Protein AF-A0A7J3I325-F1 (afdb_monomer_lite)

Structure (mmCIF, N/CA/C/O backbone):
data_AF-A0A7J3I325-F1
#
_entry.id   AF-A0A7J3I325-F1
#
loop_
_atom_site.group_PDB
_atom_site.id
_atom_site.type_symbol
_atom_site.label_atom_id
_atom_site.label_alt_id
_atom_site.label_comp_id
_atom_site.label_asym_id
_atom_site.label_entity_id
_atom_site.label_seq_id
_atom_site.pdbx_PDB_ins_code
_atom_site.Cartn_x
_atom_site.Cartn_y
_atom_site.Cartn_z
_atom_site.occupancy
_atom_site.B_iso_or_equiv
_atom_site.auth_seq_id
_atom_site.auth_comp_id
_atom_site.auth_asym_id
_atom_site.auth_atom_id
_atom_site.pdbx_PDB_model_num
ATOM 1 N N . MET A 1 1 ? 0.169 -6.998 11.806 1.00 90.50 1 MET A N 1
ATOM 2 C CA . MET A 1 1 ? -0.288 -6.104 12.895 1.00 90.50 1 MET A CA 1
ATOM 3 C C . MET A 1 1 ? -1.746 -5.670 12.730 1.00 90.50 1 MET A C 1
ATOM 5 O O . MET A 1 1 ? -2.553 -6.120 13.526 1.00 90.50 1 MET A O 1
ATOM 9 N N . ILE A 1 2 ? -2.116 -4.876 11.711 1.00 97.19 2 ILE A N 1
ATOM 10 C CA . ILE A 1 2 ? -3.499 -4.363 11.558 1.00 97.19 2 ILE A CA 1
ATOM 11 C C . ILE A 1 2 ? -4.538 -5.487 11.477 1.00 97.19 2 ILE A C 1
ATOM 13 O O . ILE A 1 2 ? -5.473 -5.498 12.266 1.00 97.19 2 ILE A O 1
ATOM 17 N N . ALA A 1 3 ? -4.342 -6.457 10.575 1.00 97.31 3 ALA A N 1
ATOM 18 C CA . ALA A 1 3 ? -5.252 -7.597 10.441 1.00 97.31 3 ALA A CA 1
ATOM 19 C C . ALA A 1 3 ? -5.433 -8.350 11.764 1.00 97.31 3 ALA A C 1
ATOM 21 O O . ALA A 1 3 ? -6.554 -8.627 12.155 1.00 97.31 3 ALA A O 1
ATOM 22 N N . HIS A 1 4 ? -4.342 -8.596 12.494 1.00 97.06 4 HIS A N 1
ATOM 23 C CA . HIS A 1 4 ? -4.400 -9.260 13.794 1.00 97.06 4 HIS A CA 1
ATOM 24 C C . HIS A 1 4 ? -5.228 -8.469 14.817 1.00 97.06 4 HIS A C 1
ATOM 26 O O . HIS A 1 4 ? -6.103 -9.045 15.452 1.00 97.06 4 HIS A O 1
ATOM 32 N N . ALA A 1 5 ? -5.005 -7.154 14.937 1.00 97.75 5 ALA A N 1
ATOM 33 C CA . ALA A 1 5 ? -5.782 -6.302 15.840 1.00 97.75 5 ALA A CA 1
ATOM 34 C C . ALA A 1 5 ? -7.282 -6.325 15.497 1.00 97.75 5 ALA A C 1
ATOM 36 O O . ALA A 1 5 ? -8.114 -6.495 16.384 1.00 97.75 5 ALA A O 1
ATOM 37 N N . VAL A 1 6 ? -7.617 -6.223 14.206 1.00 97.88 6 VAL A N 1
ATOM 38 C CA . VAL A 1 6 ? -9.000 -6.323 13.713 1.00 97.88 6 VAL A CA 1
ATOM 39 C C . VAL A 1 6 ? -9.601 -7.692 14.042 1.00 97.88 6 VAL A C 1
ATOM 41 O O . VAL A 1 6 ? -10.702 -7.754 14.579 1.00 97.88 6 VAL A O 1
ATOM 44 N N . SER A 1 7 ? -8.876 -8.785 13.785 1.00 97.12 7 SER A N 1
ATOM 45 C CA . SER A 1 7 ? -9.347 -10.145 14.066 1.00 97.12 7 SER A CA 1
ATOM 46 C C . SER A 1 7 ? -9.559 -10.414 15.553 1.00 97.12 7 SER A C 1
ATOM 48 O O . SER A 1 7 ? -10.499 -11.116 15.906 1.00 97.12 7 SER A O 1
ATOM 50 N N . VAL A 1 8 ? -8.701 -9.888 16.432 1.00 97.81 8 VAL A N 1
ATOM 51 C CA . VAL A 1 8 ? -8.872 -10.033 17.887 1.00 97.81 8 VAL A CA 1
ATOM 52 C C . VAL A 1 8 ? -10.089 -9.246 18.360 1.00 97.81 8 VAL A C 1
ATOM 54 O O . VAL A 1 8 ? -10.909 -9.792 19.089 1.00 97.81 8 VAL A O 1
ATOM 57 N N . ALA A 1 9 ? -10.248 -8.002 17.911 1.00 97.69 9 ALA A N 1
ATOM 58 C CA . ALA A 1 9 ? -11.381 -7.169 18.300 1.00 97.69 9 ALA A CA 1
ATOM 59 C C . ALA A 1 9 ? -12.730 -7.724 17.817 1.00 97.69 9 ALA A C 1
ATOM 61 O O . ALA A 1 9 ? -13.711 -7.669 18.557 1.00 97.69 9 ALA A O 1
ATOM 62 N N . ALA A 1 10 ? -12.768 -8.323 16.624 1.00 97.38 10 ALA A N 1
ATOM 63 C CA . ALA A 1 10 ? -13.983 -8.920 16.079 1.00 97.38 10 ALA A CA 1
ATOM 64 C C . ALA A 1 10 ? -14.527 -10.078 16.933 1.00 97.38 10 ALA A C 1
ATOM 66 O O . ALA A 1 10 ? -15.735 -10.252 17.005 1.00 97.38 10 ALA A O 1
ATOM 67 N N . LYS A 1 11 ? -13.669 -10.808 17.665 1.00 97.31 11 LYS A N 1
ATOM 68 C CA . LYS A 1 11 ? -14.104 -11.846 18.629 1.00 97.31 11 LYS A CA 1
ATOM 69 C C . LYS A 1 11 ? -14.933 -11.293 19.791 1.00 97.31 11 LYS A C 1
ATOM 71 O O . LYS A 1 11 ? -15.551 -12.059 20.519 1.00 97.31 11 LYS A O 1
ATOM 76 N N . HIS A 1 12 ? -14.885 -9.980 19.988 1.00 97.69 12 HIS A N 1
ATOM 77 C CA . HIS A 1 12 ? -15.604 -9.249 21.022 1.00 97.69 12 HIS A CA 1
ATOM 78 C C . HIS A 1 12 ? -16.627 -8.280 20.408 1.00 97.69 12 HIS A C 1
ATOM 80 O O . HIS A 1 12 ? -16.958 -7.275 21.031 1.00 97.69 12 HIS A O 1
ATOM 86 N N . ASP A 1 13 ? -17.060 -8.525 19.167 1.00 97.69 13 ASP A N 1
ATOM 87 C CA . ASP A 1 13 ? -17.990 -7.681 18.409 1.00 97.69 13 ASP A CA 1
ATOM 88 C C . ASP A 1 13 ? -17.509 -6.236 18.194 1.00 97.69 13 ASP A C 1
ATOM 90 O O . ASP A 1 13 ? -18.305 -5.341 17.908 1.00 97.69 13 ASP A O 1
ATOM 94 N N . TYR A 1 14 ? -16.202 -5.971 18.299 1.00 98.19 14 TYR A N 1
ATOM 95 C CA . TYR A 1 14 ? -15.635 -4.651 18.026 1.00 98.19 14 TYR A CA 1
ATOM 96 C C . TYR A 1 14 ? -15.137 -4.531 16.584 1.00 98.19 14 TYR A C 1
ATOM 98 O O . TYR A 1 14 ? -14.174 -5.170 16.158 1.00 98.19 14 TYR A O 1
ATOM 106 N N . ALA A 1 15 ? -15.727 -3.589 15.857 1.00 97.94 15 ALA A N 1
ATOM 107 C CA . ALA A 1 15 ? -15.286 -3.155 14.544 1.00 97.94 15 ALA A CA 1
ATOM 108 C C . ALA A 1 15 ? -14.163 -2.117 14.665 1.00 97.94 15 ALA A C 1
ATOM 110 O O . ALA A 1 15 ? -14.416 -0.927 14.881 1.00 97.94 15 ALA A O 1
ATOM 111 N N . LEU A 1 16 ? -12.914 -2.552 14.487 1.00 97.94 16 LEU A N 1
ATOM 112 C CA . LEU A 1 16 ? -11.766 -1.649 14.400 1.00 97.94 16 LEU A CA 1
ATOM 113 C C . LEU A 1 16 ? -11.539 -1.179 12.961 1.00 97.94 16 LEU A C 1
ATOM 115 O O . LEU A 1 16 ? -11.229 -1.962 12.066 1.00 97.94 16 LEU A O 1
ATOM 119 N N . GLN A 1 17 ? -11.647 0.129 12.738 1.00 96.31 17 GLN A N 1
ATOM 120 C CA . GLN A 1 17 ? -11.314 0.771 11.469 1.00 96.31 17 GLN A CA 1
ATOM 121 C C . GLN A 1 17 ? -10.000 1.550 11.620 1.00 96.31 17 GLN A C 1
ATOM 123 O O . GLN A 1 17 ? -9.967 2.486 12.423 1.00 96.31 17 GLN A O 1
ATOM 128 N N . PRO A 1 18 ? -8.938 1.233 10.853 1.00 96.56 18 PRO A N 1
ATOM 129 C CA . PRO A 1 18 ? -7.766 2.099 10.761 1.00 96.56 18 PRO A CA 1
ATOM 130 C C . PRO A 1 18 ? -8.184 3.508 10.334 1.00 96.56 18 PRO A C 1
ATOM 132 O O . PRO A 1 18 ? -8.905 3.671 9.344 1.00 96.56 18 PRO A O 1
ATOM 135 N N . ALA A 1 19 ? -7.778 4.501 11.121 1.00 95.94 19 ALA A N 1
ATOM 136 C CA . ALA A 1 19 ? -7.995 5.920 10.861 1.00 95.94 19 ALA A CA 1
ATOM 137 C C . ALA A 1 19 ? -6.713 6.609 10.373 1.00 95.94 19 ALA A C 1
ATOM 139 O O . ALA A 1 19 ? -6.784 7.531 9.566 1.00 95.94 19 ALA A O 1
ATOM 140 N N . LEU A 1 20 ? -5.557 6.150 10.853 1.00 95.56 20 LEU A N 1
ATOM 141 C CA . LEU A 1 20 ? -4.237 6.624 10.454 1.00 95.56 20 LEU A CA 1
ATOM 142 C C . LEU A 1 20 ? -3.220 5.506 10.686 1.00 95.56 20 LEU A C 1
ATOM 144 O O . LEU A 1 20 ? -3.214 4.904 11.763 1.00 95.56 20 LEU A O 1
ATOM 148 N N . SER A 1 21 ? -2.350 5.241 9.717 1.00 95.88 21 SER A N 1
ATOM 149 C CA . SER A 1 21 ? -1.231 4.310 9.880 1.00 95.88 21 SER A CA 1
ATOM 150 C C . SER A 1 21 ? 0.013 4.808 9.165 1.00 95.88 21 SER A C 1
ATOM 152 O O . SER A 1 21 ? -0.068 5.217 8.014 1.00 95.88 21 SER A O 1
ATOM 154 N N . TYR A 1 22 ? 1.167 4.743 9.818 1.00 94.88 22 TYR A N 1
ATOM 155 C CA . TYR A 1 22 ? 2.427 5.132 9.195 1.00 94.88 22 TYR A CA 1
ATOM 156 C C . TYR A 1 22 ? 3.612 4.372 9.778 1.00 94.88 22 TYR A C 1
ATOM 158 O O . TYR A 1 22 ? 3.557 3.861 10.903 1.00 94.88 22 TYR A O 1
ATOM 166 N N . TYR A 1 23 ? 4.687 4.322 9.000 1.00 93.62 23 TYR A N 1
ATOM 167 C CA . TYR A 1 23 ? 6.011 3.924 9.456 1.00 93.62 23 TYR A CA 1
ATOM 168 C C . TYR A 1 23 ? 6.926 5.148 9.485 1.00 93.62 23 TYR A C 1
ATOM 170 O O . TYR A 1 23 ? 7.028 5.865 8.495 1.00 93.62 23 TYR A O 1
ATOM 178 N N . PHE A 1 24 ? 7.581 5.391 10.614 1.00 91.06 24 PHE A N 1
ATOM 179 C CA . PHE A 1 24 ? 8.536 6.486 10.778 1.00 91.06 24 PHE A CA 1
ATOM 180 C C . PHE A 1 24 ? 9.557 6.084 11.842 1.00 91.06 24 PHE A C 1
ATOM 182 O O . PHE A 1 24 ? 9.189 5.367 12.761 1.00 91.06 24 PHE A O 1
ATOM 189 N N . GLY A 1 25 ? 10.830 6.481 11.737 1.00 86.69 25 GLY A N 1
ATOM 190 C CA . GLY A 1 25 ? 11.845 6.238 12.781 1.00 86.69 25 GLY A CA 1
ATOM 191 C C . GLY A 1 25 ? 11.847 4.821 13.380 1.00 86.69 25 GLY A C 1
ATOM 192 O O . GLY A 1 25 ? 11.796 4.675 14.599 1.00 86.69 25 GLY A O 1
ATOM 193 N N . HIS A 1 26 ? 11.811 3.789 12.529 1.00 87.88 26 HIS A N 1
ATOM 194 C CA . HIS A 1 26 ? 11.775 2.365 12.905 1.00 87.88 26 HIS A CA 1
ATOM 195 C C . HIS A 1 26 ? 10.552 1.890 13.705 1.00 87.88 26 HIS A C 1
ATOM 197 O O . HIS A 1 26 ? 10.548 0.772 14.218 1.00 87.88 26 HIS A O 1
ATOM 203 N N . HIS A 1 27 ? 9.482 2.683 13.772 1.00 91.00 27 HIS A N 1
ATOM 204 C CA . HIS A 1 27 ? 8.234 2.293 14.415 1.00 91.00 27 HIS A CA 1
ATOM 205 C C . HIS A 1 27 ? 7.066 2.315 13.432 1.00 91.00 27 HIS A C 1
ATOM 207 O O . HIS A 1 27 ? 6.935 3.212 12.602 1.00 91.00 27 HIS A O 1
ATOM 213 N N . VAL A 1 28 ? 6.169 1.337 13.564 1.00 93.56 28 VAL A N 1
ATOM 214 C CA . VAL A 1 28 ? 4.864 1.365 12.897 1.00 93.56 28 VAL A CA 1
ATOM 215 C C . VAL A 1 28 ? 3.829 1.841 13.908 1.00 93.56 28 VAL A C 1
ATOM 217 O O . VAL A 1 28 ? 3.698 1.255 14.983 1.00 93.56 28 VAL A O 1
ATOM 220 N N . ARG A 1 29 ? 3.071 2.884 13.568 1.00 95.50 29 ARG A N 1
ATOM 221 C CA . ARG A 1 29 ? 1.944 3.376 14.371 1.00 95.50 29 ARG A CA 1
ATOM 222 C C . ARG A 1 29 ? 0.638 3.188 13.620 1.00 95.50 29 ARG A C 1
ATOM 224 O O . ARG A 1 29 ? 0.575 3.351 12.401 1.00 95.50 29 ARG A O 1
ATOM 231 N N . VAL A 1 30 ? -0.404 2.828 14.364 1.00 96.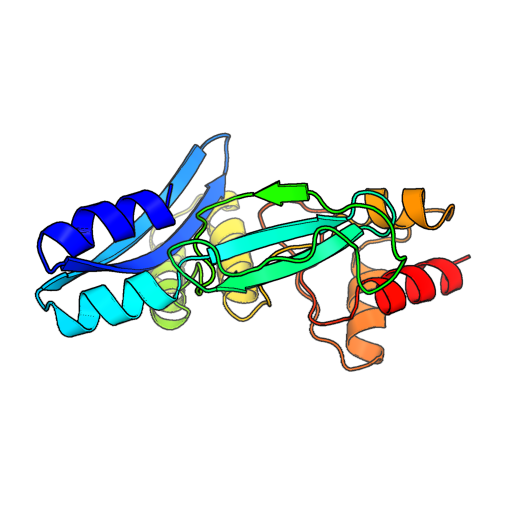88 30 VAL A N 1
ATOM 232 C CA . VAL A 1 30 ? -1.765 2.670 13.849 1.00 96.88 30 VAL A CA 1
ATOM 233 C C . VAL A 1 30 ? -2.744 3.214 14.875 1.00 96.88 30 VAL A C 1
ATOM 235 O O . VAL A 1 30 ? -2.711 2.818 16.037 1.00 96.88 30 VAL A O 1
ATOM 238 N N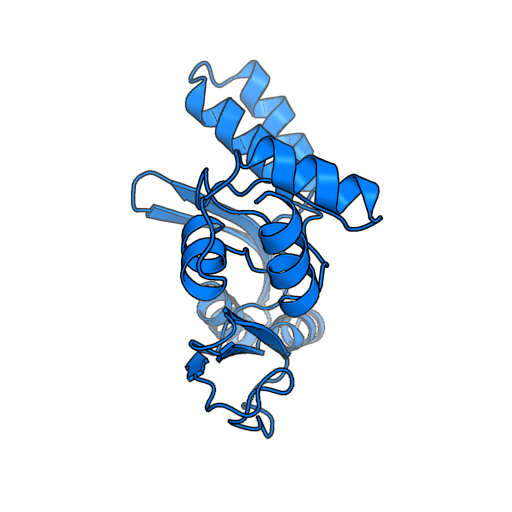 . TYR A 1 31 ? -3.637 4.085 14.426 1.00 97.12 31 TYR A N 1
ATOM 239 C CA . TYR A 1 31 ? -4.752 4.598 15.207 1.00 97.12 31 TYR A CA 1
ATOM 240 C C . TYR A 1 31 ? -6.038 3.981 14.677 1.00 97.12 31 TYR A C 1
ATOM 242 O O . TYR A 1 31 ? -6.299 4.007 13.471 1.00 97.12 31 TYR A O 1
ATOM 250 N N . PHE A 1 32 ? -6.847 3.436 15.578 1.00 97.44 32 PHE A N 1
ATOM 251 C CA . PHE A 1 32 ? -8.115 2.806 15.238 1.00 97.44 32 PHE A CA 1
ATOM 252 C C . PHE A 1 32 ? -9.288 3.623 15.762 1.00 97.44 32 PHE A C 1
ATOM 254 O O . PHE A 1 32 ? -9.258 4.145 16.874 1.00 97.44 32 PHE A O 1
ATOM 261 N N . LYS A 1 33 ? -10.364 3.659 14.979 1.00 96.56 33 LYS A N 1
ATOM 262 C CA . LYS A 1 33 ? -11.701 3.998 15.457 1.00 96.56 33 LYS A CA 1
ATOM 263 C C . LYS A 1 33 ? -12.447 2.693 15.719 1.00 96.56 33 LYS A C 1
ATOM 265 O O . LYS A 1 33 ? -12.736 1.964 14.771 1.00 96.56 33 LYS A O 1
ATOM 270 N N . GLY A 1 34 ? -12.729 2.404 16.986 1.00 96.56 34 GLY A N 1
ATOM 271 C CA . GLY A 1 34 ? -13.511 1.239 17.398 1.00 96.56 34 GLY A CA 1
ATOM 272 C C . GLY A 1 34 ? -14.999 1.553 17.524 1.00 96.56 34 GLY A C 1
ATOM 273 O O . GLY A 1 34 ? -15.370 2.653 17.938 1.00 96.56 34 GLY A O 1
ATOM 274 N N . ARG A 1 35 ? -15.853 0.595 17.158 1.00 97.06 35 ARG A N 1
ATOM 275 C CA . ARG A 1 35 ? -17.304 0.620 17.404 1.00 97.06 35 ARG A CA 1
ATOM 276 C C . ARG A 1 35 ? -17.783 -0.774 17.784 1.00 97.06 35 ARG A C 1
ATOM 278 O O . ARG A 1 35 ? -17.305 -1.736 17.198 1.00 97.06 35 ARG A O 1
ATOM 285 N N . LEU A 1 36 ? -18.713 -0.868 18.729 1.00 97.81 36 LEU A N 1
ATOM 286 C CA . LEU A 1 36 ? -19.372 -2.127 19.066 1.00 97.81 36 LEU A CA 1
ATOM 287 C C . LEU A 1 36 ? -20.443 -2.451 18.013 1.00 97.81 36 LEU A C 1
ATOM 289 O O . LEU A 1 36 ? -21.212 -1.569 17.627 1.00 97.81 36 LEU A O 1
ATOM 293 N N . GLY A 1 37 ? -20.483 -3.700 17.561 1.00 97.75 37 GLY A N 1
ATOM 294 C CA . GLY A 1 37 ? -21.471 -4.235 16.632 1.00 97.75 37 GLY A CA 1
ATOM 295 C C . GLY A 1 37 ? -20.919 -5.401 15.809 1.00 97.75 37 GLY A C 1
ATOM 296 O O . GLY A 1 37 ? -20.049 -5.192 14.964 1.00 97.75 37 GLY A O 1
ATOM 297 N N . ALA A 1 38 ? -21.497 -6.593 15.988 1.00 96.62 38 ALA A N 1
ATOM 298 C CA . ALA A 1 38 ? -21.095 -7.832 15.311 1.00 96.62 38 ALA A CA 1
ATOM 299 C C . ALA A 1 38 ? -21.052 -7.683 13.780 1.00 96.62 38 ALA A C 1
ATOM 301 O O . ALA A 1 38 ? -20.003 -7.849 13.166 1.00 96.62 38 ALA A O 1
ATOM 302 N N . LYS A 1 39 ? -22.146 -7.199 13.170 1.00 97.44 39 LYS A N 1
ATOM 303 C CA . LYS A 1 39 ? -22.211 -6.962 11.716 1.00 97.44 39 LYS A CA 1
ATOM 304 C C . LYS A 1 39 ? -21.098 -6.033 11.218 1.00 97.44 39 LYS A C 1
ATOM 306 O O . LYS A 1 39 ? -20.496 -6.271 10.179 1.00 97.44 39 LYS A O 1
ATOM 311 N N . MET A 1 40 ? -20.806 -4.969 11.967 1.00 97.06 40 MET A N 1
ATOM 312 C CA . MET A 1 40 ? -19.738 -4.042 11.592 1.00 97.06 40 MET A CA 1
ATOM 313 C C . MET A 1 40 ? -18.358 -4.689 11.719 1.00 97.06 40 MET A C 1
ATOM 315 O O . MET A 1 40 ? -17.445 -4.294 10.995 1.00 97.06 40 MET A O 1
ATOM 319 N N . ALA A 1 41 ? -18.180 -5.616 12.664 1.00 97.31 41 ALA A N 1
ATOM 320 C CA . ALA A 1 41 ? -16.938 -6.351 12.849 1.00 97.31 41 ALA A CA 1
ATOM 321 C C . ALA A 1 41 ? -16.712 -7.334 11.692 1.00 97.31 41 ALA A C 1
ATOM 323 O O . ALA A 1 41 ? -15.614 -7.349 11.129 1.00 97.31 41 ALA A O 1
ATOM 324 N N . ASP A 1 42 ? -17.761 -8.037 11.262 1.00 96.88 42 ASP A N 1
ATOM 325 C CA . ASP A 1 42 ? -17.738 -8.924 10.093 1.00 96.88 42 ASP A CA 1
ATOM 326 C C . ASP A 1 42 ? -17.324 -8.163 8.821 1.00 96.88 42 ASP A C 1
ATOM 328 O O . ASP A 1 42 ? -16.379 -8.558 8.135 1.00 96.88 42 ASP A O 1
ATOM 332 N N . GLU A 1 43 ? -17.895 -6.976 8.586 1.00 96.69 43 GLU A N 1
ATOM 333 C CA . GLU A 1 43 ? -17.498 -6.086 7.479 1.00 96.69 43 GLU A CA 1
ATOM 334 C C . GLU A 1 43 ? -16.008 -5.673 7.527 1.00 96.69 43 GLU A C 1
ATOM 336 O O . GLU A 1 43 ? -15.413 -5.302 6.506 1.00 96.69 43 GLU A O 1
ATOM 341 N N . LYS A 1 44 ? -15.367 -5.668 8.709 1.00 97.00 44 LYS A N 1
ATOM 342 C CA . LYS A 1 44 ? -13.912 -5.433 8.811 1.00 97.00 44 LYS A CA 1
ATOM 343 C C . LYS A 1 44 ? -13.114 -6.691 8.506 1.00 97.00 44 LYS A C 1
ATOM 345 O O . LYS A 1 44 ? -12.052 -6.568 7.893 1.00 97.00 44 LYS A O 1
ATOM 350 N N . LEU A 1 45 ? -13.601 -7.868 8.892 1.00 96.81 45 LEU A N 1
ATOM 351 C CA . LEU A 1 45 ? -12.954 -9.143 8.576 1.00 96.81 45 LEU A CA 1
ATOM 352 C C . LEU A 1 45 ? -12.901 -9.389 7.063 1.00 96.81 45 LEU A C 1
ATOM 354 O O . LEU A 1 45 ? -11.873 -9.845 6.567 1.00 96.81 45 LEU A O 1
ATOM 358 N N . GLU A 1 46 ? -13.920 -8.969 6.311 1.00 96.44 46 GLU A N 1
ATOM 359 C CA . GLU A 1 46 ? -13.935 -9.030 4.836 1.00 96.44 46 GLU A CA 1
ATOM 360 C C . GLU A 1 46 ? -12.800 -8.231 4.167 1.00 96.44 46 GLU A C 1
ATOM 362 O O . GLU A 1 46 ? -12.436 -8.466 3.011 1.00 96.44 46 GLU A O 1
ATOM 367 N N . LYS A 1 47 ? -12.202 -7.273 4.886 1.00 97.00 47 LYS A N 1
ATOM 368 C CA . LYS A 1 47 ? -11.055 -6.485 4.410 1.00 97.00 47 LYS A CA 1
ATOM 369 C C . LYS A 1 47 ? -9.714 -7.135 4.736 1.00 97.00 47 LYS A C 1
ATOM 371 O O . LYS A 1 47 ? -8.681 -6.535 4.437 1.00 97.00 47 LYS A O 1
ATOM 376 N N . ILE A 1 48 ? -9.700 -8.323 5.332 1.00 97.75 48 ILE A N 1
ATOM 377 C CA . ILE A 1 48 ? -8.493 -9.120 5.549 1.00 97.75 48 ILE A CA 1
ATOM 378 C C . ILE A 1 48 ? -8.274 -10.043 4.345 1.00 97.75 48 ILE A C 1
ATOM 380 O O . ILE A 1 48 ? -9.213 -10.536 3.721 1.00 97.75 48 ILE A O 1
ATOM 384 N N . GLY A 1 49 ? -7.012 -10.241 3.985 1.00 97.31 49 GLY A N 1
ATOM 385 C CA . GLY A 1 49 ? -6.641 -11.055 2.840 1.00 97.31 49 GLY A CA 1
ATOM 386 C C . GLY A 1 49 ? -5.155 -11.354 2.784 1.00 97.31 49 GLY A C 1
ATOM 387 O O . GLY A 1 49 ? -4.467 -11.365 3.801 1.00 97.31 49 GLY A O 1
ATOM 388 N N . TYR A 1 50 ? -4.652 -11.585 1.580 1.00 97.25 50 TYR A N 1
ATOM 389 C CA . TYR A 1 50 ? -3.301 -12.056 1.320 1.00 97.25 50 TYR A CA 1
ATOM 390 C C . TYR A 1 50 ? -2.650 -11.220 0.221 1.00 97.25 50 TYR A C 1
ATOM 392 O O . TYR A 1 50 ? -3.281 -10.850 -0.769 1.00 97.25 50 TYR A O 1
ATOM 400 N N . LEU A 1 51 ? -1.367 -10.925 0.395 1.00 96.25 51 LEU A N 1
ATOM 401 C CA . LEU A 1 51 ? -0.509 -10.326 -0.615 1.00 96.25 51 LEU A CA 1
ATOM 402 C C . LEU A 1 51 ? 0.111 -11.439 -1.455 1.00 96.25 51 LEU A C 1
ATOM 404 O O . LEU A 1 51 ? 0.831 -12.283 -0.928 1.00 96.25 51 LEU A O 1
ATOM 408 N N . VAL A 1 52 ? -0.119 -11.402 -2.761 1.00 95.88 52 VAL A N 1
ATOM 409 C CA . VAL A 1 52 ? 0.587 -12.243 -3.731 1.00 95.88 52 VAL A CA 1
ATOM 410 C C . VAL A 1 52 ? 1.643 -11.394 -4.414 1.00 95.88 52 VAL A C 1
ATOM 412 O O . VAL A 1 52 ? 1.319 -10.319 -4.918 1.00 95.88 52 VAL A O 1
ATOM 415 N N . HIS A 1 53 ? 2.888 -11.862 -4.439 1.00 95.50 53 HIS A N 1
ATOM 416 C CA . HIS A 1 53 ? 4.021 -11.148 -5.018 1.00 95.50 53 HIS A CA 1
ATOM 417 C C . HIS A 1 53 ? 4.834 -12.056 -5.944 1.00 95.50 53 HIS A C 1
ATOM 419 O O . HIS A 1 53 ? 5.186 -13.176 -5.580 1.00 95.50 53 HIS A O 1
ATOM 425 N N . CYS A 1 54 ? 5.148 -11.566 -7.139 1.00 94.25 54 CYS A N 1
ATOM 426 C CA . CYS A 1 54 ? 6.085 -12.197 -8.055 1.00 94.25 54 CYS A CA 1
ATOM 427 C C . CYS A 1 54 ? 7.448 -11.508 -7.958 1.00 94.25 54 CYS A C 1
ATOM 429 O O . CYS A 1 54 ? 7.565 -10.344 -8.328 1.00 94.25 54 CYS A O 1
ATOM 431 N N . ASP A 1 55 ? 8.488 -12.232 -7.550 1.00 91.44 55 ASP A N 1
ATOM 432 C CA . ASP A 1 55 ? 9.844 -11.669 -7.458 1.00 91.44 55 ASP A CA 1
ATOM 433 C C . ASP A 1 55 ? 10.499 -11.421 -8.823 1.00 91.44 55 ASP A C 1
ATOM 435 O O . ASP A 1 55 ? 11.464 -10.671 -8.915 1.00 91.44 55 ASP A O 1
ATOM 439 N N . HIS A 1 56 ? 9.973 -12.032 -9.891 1.00 90.56 56 HIS A N 1
ATOM 440 C CA . HIS A 1 56 ? 10.539 -11.920 -11.234 1.00 90.56 56 HIS A CA 1
ATOM 441 C C . HIS A 1 56 ? 10.109 -10.634 -11.955 1.00 90.56 56 HIS A C 1
ATOM 443 O O . HIS A 1 56 ? 10.946 -9.865 -12.408 1.00 90.56 56 HIS A O 1
ATOM 449 N N . CYS A 1 57 ? 8.799 -10.398 -12.085 1.00 89.38 57 CYS A N 1
ATOM 450 C CA . CYS A 1 57 ? 8.262 -9.208 -12.767 1.00 89.38 57 CYS A CA 1
ATOM 451 C C . CYS A 1 57 ? 7.760 -8.128 -11.798 1.00 89.38 57 CYS A C 1
ATOM 453 O O . CYS A 1 57 ? 7.180 -7.137 -12.231 1.00 89.38 57 CYS A O 1
ATOM 455 N N . LEU A 1 58 ? 7.927 -8.339 -10.488 1.00 93.06 58 LEU A N 1
ATOM 456 C CA . LEU A 1 58 ? 7.500 -7.433 -9.416 1.00 93.06 58 LEU A CA 1
ATOM 457 C C . LEU A 1 58 ? 5.983 -7.185 -9.343 1.00 93.06 58 LEU A C 1
ATOM 459 O O . LEU A 1 58 ? 5.530 -6.382 -8.523 1.00 93.06 58 LEU A O 1
ATOM 463 N N . SER A 1 59 ? 5.193 -7.924 -10.132 1.00 92.62 59 SER A N 1
ATOM 464 C CA . SER A 1 59 ? 3.736 -7.938 -10.036 1.00 92.62 59 SER A CA 1
ATOM 465 C C . SER A 1 59 ? 3.295 -8.303 -8.626 1.00 92.62 59 SER A C 1
ATOM 467 O O . SER A 1 59 ? 3.863 -9.187 -7.973 1.00 92.62 59 SER A O 1
ATOM 469 N N . ARG A 1 60 ? 2.281 -7.596 -8.135 1.00 93.38 60 ARG A N 1
ATOM 470 C CA . ARG A 1 60 ? 1.711 -7.839 -6.818 1.00 93.38 60 ARG A CA 1
ATOM 471 C C . ARG A 1 60 ? 0.244 -7.468 -6.769 1.00 93.38 60 ARG A C 1
ATOM 473 O O . ARG A 1 60 ? -0.185 -6.520 -7.418 1.00 93.38 60 ARG A O 1
ATOM 480 N N . ARG A 1 61 ? -0.511 -8.216 -5.972 1.00 93.06 61 ARG A N 1
ATOM 481 C CA . ARG A 1 61 ? -1.954 -8.030 -5.803 1.00 93.06 61 ARG A CA 1
ATOM 482 C C . ARG A 1 61 ? -2.393 -8.422 -4.403 1.00 93.06 61 ARG A C 1
ATOM 484 O O . ARG A 1 61 ? -1.794 -9.299 -3.782 1.00 93.06 61 ARG A O 1
ATOM 491 N N . LEU A 1 62 ? -3.456 -7.783 -3.936 1.00 95.44 62 LEU A N 1
ATOM 492 C CA . LEU A 1 62 ? -4.155 -8.169 -2.718 1.00 95.44 62 LEU A CA 1
ATOM 493 C C . LEU A 1 62 ? -5.351 -9.041 -3.088 1.00 95.44 62 LEU A C 1
ATOM 495 O O . LEU A 1 62 ? -6.139 -8.668 -3.954 1.00 95.44 62 LEU A O 1
ATOM 499 N N . ILE A 1 63 ? -5.489 -10.183 -2.424 1.00 95.69 63 ILE A N 1
ATOM 500 C CA . ILE A 1 63 ? -6.627 -11.090 -2.570 1.00 95.69 63 ILE A CA 1
ATOM 501 C C . ILE A 1 63 ? -7.331 -11.152 -1.219 1.00 95.69 63 ILE A C 1
ATOM 503 O O . ILE A 1 63 ? -6.745 -11.612 -0.243 1.00 95.69 63 ILE A O 1
ATOM 507 N N . ARG A 1 64 ? -8.563 -10.643 -1.151 1.00 96.06 64 ARG A N 1
ATOM 508 C CA . ARG A 1 64 ? -9.381 -10.659 0.071 1.00 96.06 64 ARG A CA 1
ATOM 509 C C . ARG A 1 64 ? -9.974 -12.043 0.312 1.00 96.06 64 ARG A C 1
ATOM 511 O O . ARG A 1 64 ? -10.226 -12.775 -0.641 1.00 96.06 64 ARG A O 1
ATOM 518 N N . GLY A 1 65 ? -10.204 -12.364 1.580 1.00 93.62 65 GLY A N 1
ATOM 519 C CA . GLY A 1 65 ? -10.794 -13.628 2.010 1.00 93.62 65 GLY A CA 1
ATOM 520 C C . GLY A 1 65 ? -10.102 -14.163 3.257 1.00 93.62 65 GLY A C 1
ATOM 521 O O . GLY A 1 65 ? -8.877 -14.101 3.366 1.00 93.62 65 GLY A O 1
ATOM 522 N N . LEU A 1 66 ? -10.897 -14.666 4.198 1.00 90.12 66 LEU A N 1
ATOM 523 C CA . LEU A 1 66 ? -10.430 -15.323 5.414 1.00 90.12 66 LEU A CA 1
ATOM 524 C C . LEU A 1 66 ? -11.398 -16.485 5.728 1.00 90.12 66 LEU A C 1
ATOM 526 O O . LEU A 1 66 ? -12.560 -16.201 6.013 1.00 90.12 66 LEU A O 1
ATOM 530 N N . PRO A 1 67 ? -10.978 -17.768 5.666 1.00 87.06 67 PRO A N 1
ATOM 531 C CA . PRO A 1 67 ? -9.622 -18.273 5.401 1.00 87.06 67 PRO A CA 1
ATOM 532 C C . PRO A 1 67 ? -9.119 -17.962 3.981 1.00 87.06 67 PRO A C 1
ATOM 534 O O . PRO A 1 67 ? -9.857 -17.431 3.154 1.00 87.06 67 PRO A O 1
ATOM 537 N N . ALA A 1 68 ? -7.843 -18.262 3.711 1.00 88.25 68 ALA A N 1
ATOM 538 C CA . ALA A 1 68 ? -7.244 -18.044 2.396 1.00 88.25 68 ALA A CA 1
ATOM 539 C C . ALA A 1 68 ? -8.099 -18.682 1.289 1.00 88.25 68 ALA A C 1
ATOM 541 O O . ALA A 1 68 ? -8.363 -19.884 1.371 1.00 88.25 68 ALA A O 1
ATOM 542 N N . PRO A 1 69 ? -8.513 -17.916 0.263 1.00 88.94 69 PRO A N 1
ATOM 543 C CA . PRO A 1 69 ? -9.141 -18.503 -0.913 1.00 88.94 69 PRO A CA 1
ATOM 544 C C . PRO A 1 69 ? -8.121 -19.352 -1.685 1.00 88.94 69 PRO A C 1
ATOM 546 O O . PRO A 1 69 ? -6.928 -19.353 -1.370 1.00 88.94 69 PRO A O 1
ATOM 549 N N . ASP A 1 70 ? -8.572 -20.051 -2.725 1.00 91.25 70 ASP A N 1
ATOM 550 C CA . ASP A 1 70 ? -7.655 -20.754 -3.620 1.00 91.25 70 ASP A CA 1
ATOM 551 C C . ASP A 1 70 ? -6.810 -19.734 -4.408 1.00 91.25 70 ASP A C 1
ATOM 553 O O . ASP A 1 70 ? -7.297 -19.018 -5.287 1.00 91.25 70 ASP A O 1
ATOM 557 N N . ILE A 1 71 ? -5.539 -19.602 -4.022 1.00 89.25 71 ILE A N 1
ATOM 558 C CA . ILE A 1 71 ? -4.600 -18.643 -4.601 1.00 89.25 71 ILE A CA 1
ATOM 559 C C . ILE A 1 71 ? -3.625 -19.395 -5.498 1.00 89.25 71 ILE A C 1
ATOM 561 O O . ILE A 1 71 ? -2.708 -20.077 -5.032 1.00 89.25 71 ILE A O 1
ATOM 565 N N . THR A 1 72 ? -3.751 -19.177 -6.806 1.00 87.75 72 THR A N 1
ATOM 566 C CA . THR A 1 72 ? -2.791 -19.682 -7.789 1.00 87.75 72 THR A CA 1
ATOM 567 C C . THR A 1 72 ? -1.387 -19.155 -7.492 1.00 87.75 72 THR A C 1
ATOM 569 O O . THR A 1 72 ? -1.162 -17.943 -7.462 1.00 87.75 72 THR A O 1
ATOM 572 N N . ARG A 1 73 ? -0.416 -20.066 -7.357 1.00 89.25 73 ARG A N 1
ATOM 573 C CA . ARG A 1 73 ? 1.006 -19.742 -7.142 1.00 89.25 73 ARG A CA 1
ATOM 574 C C . ARG A 1 73 ? 1.771 -19.379 -8.417 1.00 89.25 73 ARG A C 1
ATOM 576 O O . ARG A 1 73 ? 2.996 -19.429 -8.431 1.00 89.25 73 ARG A O 1
ATOM 583 N N . ARG A 1 74 ? 1.072 -19.036 -9.501 1.00 94.38 74 ARG A N 1
ATOM 584 C CA . ARG A 1 74 ? 1.682 -18.584 -10.756 1.00 94.38 74 ARG A CA 1
ATOM 585 C C . ARG A 1 74 ? 1.283 -17.151 -11.049 1.00 94.38 74 ARG A C 1
ATOM 587 O O . ARG A 1 74 ? 0.121 -16.770 -10.920 1.00 94.38 74 ARG A O 1
ATOM 594 N N . CYS A 1 75 ? 2.267 -16.364 -11.455 1.00 93.00 75 CYS A N 1
ATOM 595 C CA . CYS A 1 75 ? 2.084 -14.971 -11.803 1.00 93.00 75 CYS A CA 1
ATOM 596 C C . CYS A 1 75 ? 1.290 -14.866 -13.113 1.00 93.00 75 CYS A C 1
ATOM 598 O O . CYS A 1 75 ? 1.727 -15.451 -14.105 1.00 93.00 75 CYS A O 1
ATOM 600 N N . PRO A 1 76 ? 0.187 -14.098 -13.160 1.00 90.56 76 PRO A N 1
ATOM 601 C CA . PRO A 1 76 ? -0.588 -13.930 -14.389 1.00 90.56 76 PRO A CA 1
ATOM 602 C C . PRO A 1 76 ? 0.178 -13.165 -15.480 1.00 90.56 76 PRO A C 1
ATOM 604 O O . PRO A 1 76 ? -0.123 -13.327 -16.652 1.00 90.56 76 PRO A O 1
ATOM 607 N N . GLU A 1 77 ? 1.188 -12.372 -15.106 1.00 89.88 77 GLU A N 1
ATOM 608 C CA . GLU A 1 77 ? 1.950 -11.533 -16.042 1.00 89.88 77 GLU A CA 1
ATOM 609 C C . GLU A 1 77 ? 3.106 -12.283 -16.721 1.00 89.88 77 GLU A C 1
ATOM 611 O O . GLU A 1 77 ? 3.414 -12.043 -17.882 1.00 89.88 77 GLU A O 1
ATOM 616 N N . CYS A 1 78 ? 3.794 -13.172 -15.993 1.00 90.56 78 CYS A N 1
ATOM 617 C CA . CYS A 1 78 ? 5.022 -13.820 -16.484 1.00 90.56 78 CYS A CA 1
ATOM 618 C C . CYS A 1 78 ? 5.080 -15.340 -16.275 1.00 90.56 78 CYS A C 1
ATOM 620 O O . CYS A 1 78 ? 6.088 -15.968 -16.599 1.00 90.56 78 CYS A O 1
ATOM 622 N N . GLY A 1 79 ? 4.052 -15.945 -15.675 1.00 92.56 79 GLY A N 1
ATOM 623 C CA . GLY A 1 79 ? 3.961 -17.390 -15.441 1.00 92.56 79 GLY A CA 1
ATOM 624 C C . GLY A 1 79 ? 4.894 -17.959 -14.363 1.00 92.56 79 GLY A C 1
ATOM 625 O O . GLY A 1 79 ? 4.781 -19.140 -14.037 1.00 92.56 79 GLY A O 1
ATOM 626 N N . LYS A 1 80 ? 5.802 -17.151 -13.793 1.00 94.19 80 LYS A N 1
ATOM 627 C CA . LYS A 1 80 ? 6.726 -17.565 -12.722 1.00 94.19 80 LYS A CA 1
ATOM 628 C C . LYS A 1 80 ? 6.010 -17.758 -11.388 1.00 94.19 80 LYS A C 1
ATOM 630 O O . LYS A 1 80 ? 4.902 -17.262 -11.190 1.00 94.19 80 LYS A O 1
ATOM 635 N N . GLU A 1 81 ? 6.662 -18.468 -10.474 1.00 95.62 81 GLU A N 1
ATOM 636 C CA . GLU A 1 81 ? 6.124 -18.711 -9.140 1.00 95.62 81 GLU A CA 1
ATOM 637 C C . GLU A 1 81 ? 5.929 -17.402 -8.357 1.00 95.62 81 GLU A C 1
ATOM 639 O O . GLU A 1 81 ? 6.692 -16.441 -8.501 1.00 95.62 81 GLU A O 1
ATOM 644 N N . THR A 1 82 ? 4.873 -17.354 -7.547 1.00 96.06 82 THR A N 1
ATOM 645 C CA . THR A 1 82 ? 4.558 -16.219 -6.674 1.00 96.06 82 THR A CA 1
ATOM 646 C C . THR A 1 82 ? 4.625 -16.612 -5.209 1.00 96.06 82 THR A C 1
ATOM 648 O O . THR A 1 82 ? 4.114 -17.663 -4.819 1.00 96.06 82 THR A O 1
ATOM 651 N N . ARG A 1 83 ? 5.139 -15.706 -4.378 1.00 95.62 83 ARG A N 1
ATOM 652 C CA . ARG A 1 83 ? 5.055 -15.798 -2.921 1.00 95.62 83 ARG A CA 1
ATOM 653 C C . ARG A 1 83 ? 3.725 -15.247 -2.424 1.00 95.62 83 ARG A C 1
ATOM 655 O O . ARG A 1 83 ? 3.175 -14.309 -3.000 1.00 95.62 83 ARG A O 1
ATOM 662 N N . ILE A 1 84 ? 3.232 -15.824 -1.335 1.00 95.81 84 ILE A N 1
ATOM 663 C CA . ILE A 1 84 ? 1.997 -15.413 -0.667 1.00 95.81 84 ILE A CA 1
ATOM 664 C C . ILE A 1 84 ? 2.355 -15.001 0.761 1.00 95.81 84 ILE A C 1
ATOM 666 O O . ILE A 1 84 ? 3.045 -15.739 1.460 1.00 95.81 84 ILE A O 1
ATOM 670 N N . ALA A 1 85 ? 1.888 -13.833 1.191 1.00 95.06 85 ALA A N 1
ATOM 671 C CA . ALA A 1 85 ? 2.047 -13.329 2.549 1.00 95.06 85 ALA A CA 1
ATOM 672 C C . ALA A 1 85 ? 0.683 -12.948 3.133 1.00 95.06 85 ALA A C 1
ATOM 674 O O . ALA A 1 85 ? -0.134 -12.321 2.463 1.00 95.06 85 ALA A O 1
ATOM 675 N N . GLY A 1 86 ? 0.429 -13.301 4.390 1.00 93.50 86 GLY A N 1
ATOM 676 C CA . GLY A 1 86 ? -0.815 -12.952 5.068 1.00 93.50 86 GLY A CA 1
ATOM 677 C C . GLY A 1 86 ? -1.125 -13.828 6.280 1.00 93.50 86 GLY A C 1
ATOM 678 O O . GLY A 1 86 ? -0.330 -14.707 6.610 1.00 93.50 86 GLY A O 1
ATOM 679 N N . PRO A 1 87 ? -2.270 -13.582 6.941 1.00 96.06 87 PRO A N 1
ATOM 680 C CA . PRO A 1 87 ? -3.271 -12.577 6.577 1.00 96.06 87 PRO A CA 1
ATOM 681 C C . PRO A 1 87 ? -2.812 -11.126 6.834 1.00 96.06 87 PRO A C 1
ATOM 683 O O . PRO A 1 87 ? -2.171 -10.814 7.840 1.00 96.06 87 PRO A O 1
ATOM 686 N N . VAL A 1 88 ? -3.151 -10.219 5.919 1.00 96.94 88 VAL A N 1
ATOM 687 C CA . VAL A 1 88 ? -2.870 -8.776 5.965 1.00 96.94 88 VAL A CA 1
ATOM 688 C C . VAL A 1 88 ? -4.148 -7.959 5.800 1.00 96.94 88 VAL A C 1
ATOM 690 O O . VAL A 1 88 ? -5.173 -8.452 5.343 1.00 96.94 88 VAL A O 1
ATOM 693 N N . TRP A 1 89 ? -4.088 -6.685 6.186 1.00 97.25 89 TRP A N 1
ATOM 694 C CA . TRP A 1 89 ? -5.176 -5.742 5.954 1.00 97.25 89 TRP A CA 1
ATOM 695 C C . TRP A 1 89 ? -5.136 -5.257 4.503 1.00 97.25 89 TRP A C 1
ATOM 697 O O . TRP A 1 89 ? -4.121 -4.724 4.057 1.00 97.25 89 TRP A O 1
ATOM 707 N N . CYS A 1 90 ? -6.240 -5.432 3.784 1.00 97.00 90 CYS A N 1
ATOM 708 C CA . CYS A 1 90 ? -6.421 -5.051 2.381 1.00 97.00 90 CYS A CA 1
ATOM 709 C C . CYS A 1 90 ? -7.386 -3.864 2.203 1.00 97.00 90 CYS A C 1
ATOM 711 O O . CYS A 1 90 ? -7.842 -3.587 1.087 1.00 97.00 90 CYS A O 1
ATOM 713 N N . GLY A 1 91 ? -7.763 -3.212 3.304 1.00 95.44 91 GLY A N 1
ATOM 714 C CA . GLY A 1 91 ? -8.547 -1.983 3.298 1.00 95.44 91 GLY A CA 1
ATOM 715 C C . GLY A 1 91 ? -7.672 -0.722 3.303 1.00 95.44 91 GLY A C 1
ATOM 716 O O . GLY A 1 91 ? -6.444 -0.814 3.358 1.00 95.44 91 GLY A O 1
ATOM 717 N N . PRO A 1 92 ? -8.299 0.466 3.311 1.00 94.75 92 PRO A N 1
ATOM 718 C CA . PRO A 1 92 ? -7.591 1.736 3.451 1.00 94.75 92 PRO A CA 1
ATOM 719 C C . PRO A 1 92 ? -6.774 1.799 4.746 1.00 94.75 92 PRO A C 1
ATOM 721 O O . PRO A 1 92 ? -7.218 1.305 5.788 1.00 94.75 92 PRO A O 1
ATOM 724 N N . LEU A 1 93 ? -5.587 2.402 4.668 1.00 94.62 93 LEU A N 1
ATOM 725 C CA . LEU A 1 93 ? -4.707 2.646 5.819 1.00 94.62 93 LEU A CA 1
ATOM 726 C C . LEU A 1 93 ? -4.965 4.007 6.470 1.00 94.62 93 LEU A C 1
ATOM 728 O O . LEU A 1 93 ? -4.779 4.146 7.677 1.00 94.62 93 LEU A O 1
ATOM 732 N N . GLN A 1 94 ? -5.420 4.975 5.672 1.00 95.44 94 GLN A N 1
ATOM 733 C CA . GLN A 1 94 ? -5.777 6.317 6.116 1.00 95.44 94 GLN A CA 1
ATOM 734 C C . GLN A 1 94 ? -7.284 6.530 6.010 1.00 95.44 94 GLN A C 1
ATOM 736 O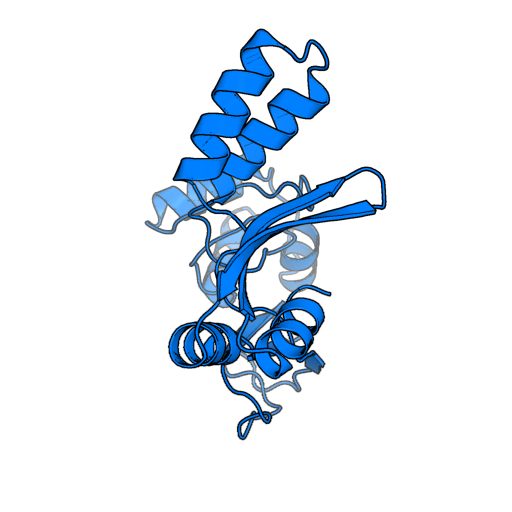 O . GLN A 1 94 ? -7.950 5.979 5.131 1.00 95.44 94 GLN A O 1
ATOM 741 N N . ASN A 1 95 ? -7.815 7.371 6.889 1.00 95.50 95 ASN A N 1
ATOM 742 C CA . ASN A 1 95 ? -9.098 8.025 6.699 1.00 95.50 95 ASN A CA 1
ATOM 743 C C . ASN A 1 95 ? -8.829 9.498 6.369 1.00 95.50 95 ASN A C 1
ATOM 745 O O . ASN A 1 95 ? -8.360 10.237 7.233 1.00 95.50 95 ASN A O 1
ATOM 749 N N . GLU A 1 96 ? -9.116 9.911 5.133 1.00 95.56 96 GLU A N 1
ATOM 750 C CA . GLU A 1 96 ? -8.791 11.254 4.638 1.00 95.56 96 GLU A CA 1
ATOM 751 C C . GLU A 1 96 ? -9.403 12.358 5.512 1.00 95.56 96 GLU A C 1
ATOM 753 O O . GLU A 1 96 ? -8.690 13.251 5.959 1.00 95.56 96 GLU A O 1
ATOM 758 N N . ASP A 1 97 ? -10.693 12.263 5.846 1.00 95.75 97 ASP A N 1
ATOM 759 C CA . ASP A 1 97 ? -11.373 13.266 6.675 1.00 95.75 97 ASP A CA 1
ATOM 760 C C . ASP A 1 97 ? -10.731 13.421 8.055 1.00 95.75 97 ASP A C 1
ATOM 762 O O . ASP A 1 97 ? -10.592 14.527 8.583 1.00 95.75 97 ASP A O 1
ATOM 766 N N . PHE A 1 98 ? -10.370 12.299 8.682 1.00 95.94 98 PHE A N 1
ATOM 767 C CA . PHE A 1 98 ? -9.658 12.294 9.952 1.00 95.94 98 PHE A CA 1
ATOM 768 C C . PHE A 1 98 ? -8.284 12.933 9.806 1.00 95.94 98 PHE A C 1
ATOM 770 O O . PHE A 1 98 ? -7.940 13.805 10.603 1.00 95.94 98 PHE A O 1
ATOM 777 N N . LEU A 1 99 ? -7.541 12.561 8.770 1.00 95.75 99 LEU A N 1
ATOM 778 C CA . LEU A 1 99 ? -6.198 13.064 8.538 1.00 95.75 99 LEU A CA 1
ATOM 779 C C . LEU A 1 99 ? -6.188 14.568 8.225 1.00 95.75 99 LEU A C 1
ATOM 781 O O . LEU A 1 99 ? -5.379 15.287 8.804 1.00 95.75 99 LEU A O 1
ATOM 785 N N . ARG A 1 100 ? -7.155 15.080 7.450 1.00 96.12 100 ARG A N 1
ATOM 786 C CA . ARG A 1 100 ? -7.356 16.528 7.228 1.00 96.12 100 ARG A CA 1
ATOM 787 C C . ARG A 1 100 ? -7.539 17.292 8.541 1.00 96.12 100 ARG A C 1
ATOM 789 O O . ARG A 1 100 ? -6.979 18.372 8.717 1.00 96.12 100 ARG A O 1
ATOM 796 N N . ARG A 1 101 ? -8.302 16.734 9.490 1.00 96.06 101 ARG A N 1
ATOM 797 C CA . ARG A 1 101 ? -8.460 17.342 10.825 1.00 96.06 101 ARG A CA 1
ATOM 798 C C . ARG A 1 101 ? -7.168 17.290 11.636 1.00 96.06 101 ARG A C 1
ATOM 800 O O . ARG A 1 101 ? -6.870 18.261 12.325 1.00 96.06 101 ARG A O 1
ATOM 807 N N . VAL A 1 102 ? -6.415 16.191 11.555 1.00 95.31 102 VAL A N 1
ATOM 808 C CA . VAL A 1 102 ? -5.116 16.050 12.233 1.00 95.31 102 VAL A CA 1
ATOM 809 C C . VAL A 1 102 ? -4.115 17.074 11.702 1.00 95.31 102 VAL A C 1
ATOM 811 O O . VAL A 1 102 ? -3.530 17.785 12.512 1.00 95.31 102 VAL A O 1
ATOM 814 N N . VAL A 1 103 ? -3.983 17.212 10.378 1.00 94.69 103 VAL A N 1
ATOM 815 C CA . VAL A 1 103 ? -3.109 18.206 9.725 1.00 94.69 103 VAL A CA 1
ATOM 816 C C . VAL A 1 103 ? -3.435 19.616 10.218 1.00 94.69 103 VAL A C 1
ATOM 818 O O . VAL A 1 103 ? -2.566 20.285 10.765 1.00 94.69 103 VAL A O 1
ATOM 821 N N . LYS A 1 104 ? -4.712 20.019 10.174 1.00 94.81 104 LYS A N 1
ATOM 822 C CA . LYS A 1 104 ? -5.151 21.353 10.623 1.00 94.81 104 LYS A CA 1
ATOM 823 C C . LYS A 1 104 ? -4.824 21.652 12.092 1.00 94.81 104 LYS A C 1
ATOM 825 O O . LYS A 1 104 ? -4.621 22.806 12.468 1.00 94.81 104 LYS A O 1
ATOM 830 N N . VAL A 1 105 ? -4.852 20.636 12.957 1.00 95.25 105 VAL A N 1
ATOM 831 C CA . VAL A 1 105 ? -4.457 20.789 14.366 1.00 95.25 105 VAL A CA 1
ATOM 832 C C . VAL A 1 105 ? -2.936 20.830 14.494 1.00 95.25 105 VAL A C 1
ATOM 834 O O . VAL A 1 105 ? -2.429 21.629 15.281 1.00 95.25 105 VAL A O 1
ATOM 837 N N . ALA A 1 106 ? -2.223 19.998 13.733 1.00 94.44 106 ALA A N 1
ATOM 838 C CA . ALA A 1 106 ? -0.771 19.911 13.759 1.00 94.44 106 ALA A CA 1
ATOM 839 C C . ALA A 1 106 ? -0.116 21.222 13.309 1.00 94.44 106 ALA A C 1
ATOM 841 O O . ALA A 1 106 ? 0.716 21.736 14.043 1.00 94.44 106 ALA A O 1
ATOM 842 N N . GLU A 1 107 ? -0.577 21.831 12.215 1.00 92.56 107 GLU A N 1
ATOM 843 C CA . GLU A 1 107 ? -0.080 23.126 11.709 1.00 92.56 107 GLU A CA 1
ATOM 844 C C . GLU A 1 107 ? -0.129 24.257 12.750 1.00 92.56 107 GLU A C 1
ATOM 846 O O . GLU A 1 107 ? 0.618 25.223 12.665 1.00 92.56 107 GLU A O 1
ATOM 851 N N . ARG A 1 108 ? -1.018 24.155 13.746 1.00 93.12 108 ARG A N 1
ATOM 852 C CA . ARG A 1 108 ? -1.183 25.168 14.802 1.00 93.12 108 ARG A CA 1
ATOM 853 C C . ARG A 1 108 ? -0.400 24.868 16.074 1.00 93.12 108 ARG A C 1
ATOM 855 O O . ARG A 1 108 ? -0.280 25.748 16.920 1.00 93.12 108 ARG A O 1
ATOM 862 N N . LYS A 1 109 ? -0.014 23.609 16.287 1.00 93.75 109 LYS A N 1
ATOM 863 C CA . LYS A 1 109 ? 0.472 23.108 17.586 1.00 93.75 109 LYS A CA 1
ATOM 864 C C . LYS A 1 109 ? 1.835 22.436 17.520 1.00 93.75 109 LYS A C 1
ATOM 866 O O . LYS A 1 109 ? 2.425 22.191 18.567 1.00 93.75 109 LYS A O 1
ATOM 871 N N . ILE A 1 110 ? 2.285 22.061 16.331 1.00 90.75 110 ILE A N 1
ATOM 872 C CA . ILE A 1 110 ? 3.500 21.291 16.111 1.00 90.75 110 ILE A CA 1
ATOM 873 C C . ILE A 1 110 ? 4.449 22.158 15.301 1.00 90.75 110 ILE A C 1
ATOM 875 O O . ILE A 1 110 ? 4.164 22.495 14.160 1.00 90.75 110 ILE A O 1
ATOM 879 N N . GLU A 1 111 ? 5.590 22.481 15.897 1.00 86.25 111 GLU A N 1
ATOM 880 C CA . GLU A 1 111 ? 6.649 23.254 15.237 1.00 86.25 111 GLU A CA 1
ATOM 881 C C . GLU A 1 111 ? 7.605 22.357 14.440 1.00 86.25 111 GLU A C 1
ATOM 883 O O . GLU A 1 111 ? 8.370 22.829 13.606 1.00 86.25 111 GLU A O 1
ATOM 888 N N . LYS A 1 112 ? 7.574 21.039 14.682 1.00 92.00 112 LYS A N 1
ATOM 889 C CA . LYS A 1 112 ? 8.488 20.095 14.040 1.00 92.00 112 LYS A CA 1
ATOM 890 C C . LYS A 1 112 ? 8.106 19.862 12.574 1.00 92.00 112 LYS A C 1
ATOM 892 O O . LYS A 1 112 ? 7.201 19.072 12.295 1.00 92.00 112 LYS A O 1
ATOM 897 N N . GLU A 1 113 ? 8.868 20.467 11.670 1.00 90.81 113 GLU A N 1
ATOM 898 C CA . GLU A 1 113 ? 8.687 20.416 10.211 1.00 90.81 113 GLU A CA 1
ATOM 899 C C . GLU A 1 113 ? 8.567 18.987 9.661 1.00 90.81 113 GLU A C 1
ATOM 901 O O . GLU A 1 113 ? 7.572 18.673 9.015 1.00 90.81 113 GLU A O 1
ATOM 906 N N . GLU A 1 114 ? 9.455 18.067 10.061 1.00 90.94 114 GLU A N 1
ATOM 907 C CA . GLU A 1 114 ? 9.398 16.646 9.655 1.00 90.94 114 GLU A CA 1
ATOM 908 C C . GLU A 1 114 ? 8.031 15.984 9.931 1.00 90.94 114 GLU A C 1
ATOM 910 O O . GLU A 1 114 ? 7.602 15.069 9.228 1.00 90.94 114 GLU A O 1
ATOM 915 N N . THR A 1 115 ? 7.335 16.417 10.990 1.00 91.94 115 THR A N 1
ATOM 916 C CA . THR A 1 115 ? 6.009 15.873 11.329 1.00 91.94 115 THR A CA 1
ATOM 917 C C . THR A 1 115 ? 4.950 16.402 10.374 1.00 91.94 115 THR A C 1
ATOM 919 O O . THR A 1 115 ? 4.057 15.655 9.976 1.00 91.94 115 THR A O 1
ATOM 922 N N . LEU A 1 116 ? 5.037 17.683 10.017 1.00 93.12 116 LEU A N 1
ATOM 923 C CA . LEU A 1 116 ? 4.117 18.324 9.086 1.00 93.12 116 LEU A CA 1
ATOM 924 C C . LEU A 1 116 ? 4.305 17.764 7.673 1.00 93.12 116 LEU A C 1
ATOM 926 O O . LEU A 1 116 ? 3.312 17.416 7.037 1.00 93.12 116 LEU A O 1
ATOM 930 N N . GLU A 1 117 ? 5.550 17.568 7.235 1.00 92.81 117 GLU A N 1
ATOM 931 C CA . GLU A 1 117 ? 5.878 16.918 5.960 1.00 92.81 117 GLU A CA 1
ATOM 932 C C . GLU A 1 117 ? 5.315 15.495 5.887 1.00 92.81 117 GLU A C 1
ATOM 934 O O . GLU A 1 117 ? 4.632 15.142 4.924 1.00 92.81 117 GLU A O 1
ATOM 939 N N . LEU A 1 118 ? 5.522 14.691 6.939 1.00 94.06 118 LEU A N 1
ATOM 940 C CA . LEU A 1 118 ? 4.964 13.342 7.014 1.00 94.06 118 LEU A CA 1
ATOM 941 C C . LEU A 1 118 ? 3.432 13.365 6.934 1.00 94.06 118 LEU A C 1
ATOM 943 O O . LEU A 1 118 ? 2.838 12.565 6.213 1.00 94.06 118 LEU A O 1
ATOM 947 N N . LEU A 1 119 ? 2.771 14.258 7.675 1.00 95.19 119 LEU A N 1
ATOM 948 C CA . LEU A 1 119 ? 1.310 14.356 7.668 1.00 95.19 119 LEU A CA 1
ATOM 949 C C . LEU A 1 119 ? 0.764 14.817 6.311 1.00 95.19 119 LEU A C 1
ATOM 951 O O . LEU A 1 119 ? -0.253 14.281 5.866 1.00 95.19 119 LEU A O 1
ATOM 955 N N . ALA A 1 120 ? 1.438 15.759 5.647 1.00 93.06 120 ALA A N 1
ATOM 956 C CA . ALA A 1 120 ? 1.095 16.196 4.297 1.00 93.06 120 ALA A CA 1
ATOM 957 C C . ALA A 1 120 ? 1.230 15.038 3.297 1.00 93.06 120 ALA A C 1
ATOM 959 O O . ALA A 1 120 ? 0.296 14.754 2.546 1.00 93.06 120 ALA A O 1
ATOM 960 N N . GLN A 1 121 ? 2.333 14.289 3.368 1.00 94.00 121 GLN A N 1
ATOM 961 C CA . GLN A 1 121 ? 2.558 13.127 2.513 1.00 94.00 121 GLN A CA 1
ATOM 962 C C . GLN A 1 121 ? 1.510 12.026 2.745 1.00 94.00 121 GLN A C 1
ATOM 964 O O . GLN A 1 121 ? 0.945 11.484 1.794 1.00 94.00 121 GLN A O 1
ATOM 969 N N . LEU A 1 122 ? 1.180 11.728 4.005 1.00 95.56 122 LEU A N 1
ATOM 970 C CA . LEU A 1 122 ? 0.131 10.763 4.344 1.00 95.56 122 LEU A CA 1
ATOM 971 C C . LEU A 1 122 ? -1.247 11.203 3.829 1.00 95.56 122 LEU A C 1
ATOM 973 O O . LEU A 1 122 ? -2.070 10.344 3.500 1.00 95.56 122 LEU A O 1
ATOM 977 N N . LEU A 1 123 ? -1.510 12.514 3.780 1.00 95.06 123 LEU A N 1
ATOM 978 C CA . LEU A 1 123 ? -2.763 13.062 3.269 1.00 95.06 123 LEU A CA 1
ATOM 979 C C . LEU A 1 123 ? -2.870 12.886 1.753 1.00 95.06 123 LEU A C 1
ATOM 981 O O . LEU A 1 123 ? -3.912 12.434 1.280 1.00 95.06 123 LEU A O 1
ATOM 985 N N . GLU A 1 124 ? -1.798 13.158 1.007 1.00 92.50 124 GLU A N 1
ATOM 986 C CA . GLU A 1 124 ? -1.741 12.866 -0.433 1.00 92.50 124 GLU A CA 1
ATOM 987 C C . GLU A 1 124 ? -1.921 11.368 -0.716 1.00 92.50 124 GLU A C 1
ATOM 989 O O . GLU A 1 124 ? -2.626 10.970 -1.644 1.00 92.50 124 GLU A O 1
ATOM 994 N N . GLU A 1 125 ? -1.330 10.517 0.123 1.00 93.69 125 GLU A N 1
ATOM 995 C CA . GLU A 1 125 ? -1.427 9.064 0.011 1.00 93.69 125 GLU A CA 1
ATOM 996 C C . GLU A 1 125 ? -2.781 8.475 0.408 1.00 93.69 125 GLU A C 1
ATOM 998 O O . GLU A 1 125 ? -3.008 7.286 0.164 1.00 93.69 125 GLU A O 1
ATOM 1003 N N . ALA A 1 126 ? -3.663 9.240 1.056 1.00 93.50 126 ALA A N 1
ATOM 1004 C CA . ALA A 1 126 ? -4.902 8.704 1.618 1.00 93.50 126 ALA A CA 1
ATOM 1005 C C . ALA A 1 126 ? -5.801 8.061 0.549 1.00 93.50 126 ALA A C 1
ATOM 1007 O O . ALA A 1 126 ? -6.464 7.061 0.829 1.00 93.50 126 ALA A O 1
ATOM 1008 N N . ASN A 1 127 ? -5.750 8.599 -0.673 1.00 89.06 127 ASN A N 1
ATOM 1009 C CA . ASN A 1 127 ? -6.488 8.120 -1.843 1.00 89.06 127 ASN A CA 1
ATOM 1010 C C . ASN A 1 127 ? -5.629 7.303 -2.814 1.00 89.06 127 ASN A C 1
ATOM 1012 O O . ASN A 1 127 ? -6.100 6.910 -3.880 1.00 89.06 127 ASN A O 1
ATOM 1016 N N . ALA A 1 128 ? -4.372 7.039 -2.462 1.00 93.62 128 ALA A N 1
ATOM 1017 C CA . ALA A 1 128 ? -3.494 6.251 -3.301 1.00 93.62 128 ALA A CA 1
ATOM 1018 C C . ALA A 1 128 ? -3.897 4.763 -3.277 1.00 93.62 128 ALA A C 1
ATOM 1020 O O . ALA A 1 128 ? -4.350 4.247 -2.246 1.00 93.62 128 ALA A O 1
ATOM 1021 N N . PRO A 1 129 ? -3.683 4.035 -4.385 1.00 93.62 129 PRO A N 1
ATOM 1022 C CA . PRO A 1 129 ? -3.888 2.594 -4.412 1.00 93.62 129 PRO A CA 1
ATOM 1023 C C . PRO A 1 129 ? -2.985 1.886 -3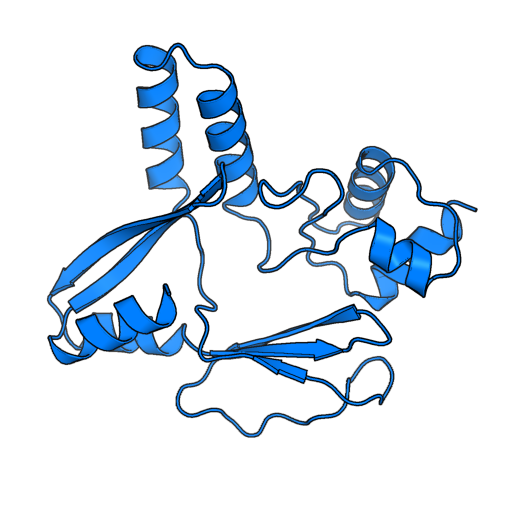.385 1.00 93.62 129 PRO A C 1
ATOM 1025 O O . PRO A 1 129 ? -1.941 2.413 -2.980 1.00 93.62 129 PRO A O 1
ATOM 1028 N N . PRO A 1 130 ? -3.373 0.683 -2.926 1.00 92.56 130 PRO A N 1
ATOM 1029 C CA . PRO A 1 130 ? -2.586 -0.055 -1.951 1.00 92.56 130 PRO A CA 1
ATOM 1030 C C . PRO A 1 130 ? -1.259 -0.528 -2.554 1.00 92.56 130 PRO A C 1
ATOM 1032 O O . PRO A 1 130 ? -1.167 -0.808 -3.748 1.00 92.56 130 PRO A O 1
ATOM 1035 N N . LEU A 1 131 ? -0.266 -0.751 -1.685 1.00 93.94 131 LEU A N 1
ATOM 1036 C CA . LEU A 1 131 ? 1.097 -1.166 -2.058 1.00 93.94 131 LEU A CA 1
ATOM 1037 C C . LEU A 1 131 ? 1.838 -0.087 -2.876 1.00 93.94 131 LEU A C 1
ATOM 1039 O O . LEU A 1 131 ? 1.265 0.926 -3.248 1.00 93.94 131 LEU A O 1
ATOM 1043 N N . TYR A 1 132 ? 3.136 -0.273 -3.125 1.00 95.25 132 TYR A N 1
ATOM 1044 C CA . TYR A 1 132 ? 3.980 0.704 -3.831 1.00 95.25 132 TYR A CA 1
ATOM 1045 C C . TYR A 1 132 ? 5.121 0.012 -4.582 1.00 95.25 132 TYR A C 1
ATOM 1047 O O . TYR A 1 132 ? 5.595 -1.037 -4.142 1.00 95.25 132 TYR A O 1
ATOM 1055 N N . TYR A 1 133 ? 5.535 0.552 -5.732 1.00 95.56 133 TYR A N 1
ATOM 1056 C CA . TYR A 1 133 ? 6.666 0.055 -6.520 1.00 95.56 133 TYR A CA 1
ATOM 1057 C C . TYR A 1 133 ? 7.907 0.851 -6.151 1.00 95.56 133 TYR A C 1
ATOM 1059 O O . TYR A 1 133 ? 7.915 2.067 -6.301 1.00 95.56 133 TYR A O 1
ATOM 1067 N N . GLU A 1 134 ? 8.954 0.165 -5.708 1.00 95.00 134 GLU A N 1
ATOM 1068 C CA . GLU A 1 134 ? 10.274 0.772 -5.571 1.00 95.00 134 GLU A CA 1
ATOM 1069 C C . GLU A 1 134 ? 10.920 0.869 -6.957 1.00 95.00 134 GLU A C 1
ATOM 1071 O O . GLU A 1 134 ? 11.179 -0.153 -7.601 1.00 95.00 134 GLU A O 1
ATOM 1076 N N . ILE A 1 135 ? 11.155 2.092 -7.430 1.00 95.12 135 ILE A N 1
ATOM 1077 C CA . ILE A 1 135 ? 11.561 2.346 -8.815 1.00 95.12 135 ILE A CA 1
ATOM 1078 C C . ILE A 1 135 ? 12.932 1.739 -9.114 1.00 95.12 135 ILE A C 1
ATOM 1080 O O . ILE A 1 135 ? 13.102 1.131 -10.164 1.00 95.12 135 ILE A O 1
ATOM 1084 N N . HIS A 1 136 ? 13.881 1.782 -8.178 1.00 94.44 136 HIS A N 1
ATOM 1085 C CA . HIS A 1 136 ? 15.210 1.196 -8.383 1.00 94.44 136 HIS A CA 1
ATOM 1086 C C . HIS A 1 136 ? 15.139 -0.315 -8.656 1.00 94.44 136 HIS A C 1
ATOM 1088 O O . HIS A 1 136 ? 15.794 -0.818 -9.572 1.00 94.44 136 HIS A O 1
ATOM 1094 N N . ARG A 1 137 ? 14.288 -1.046 -7.921 1.00 94.25 137 ARG A N 1
ATOM 1095 C CA . ARG A 1 137 ? 14.047 -2.476 -8.175 1.00 94.25 137 ARG A CA 1
ATOM 1096 C C . ARG A 1 137 ? 13.373 -2.714 -9.520 1.00 94.25 137 ARG A C 1
ATOM 1098 O O . ARG A 1 137 ? 13.736 -3.665 -10.210 1.00 94.25 137 ARG A O 1
ATOM 1105 N N . MET A 1 138 ? 12.432 -1.855 -9.907 1.00 93.94 138 MET A N 1
ATOM 1106 C CA . MET A 1 138 ? 11.793 -1.921 -11.224 1.00 93.94 138 MET A CA 1
ATOM 1107 C C . MET A 1 138 ? 12.805 -1.700 -12.357 1.00 93.94 138 MET A C 1
ATOM 1109 O O . MET A 1 138 ? 12.831 -2.483 -13.303 1.00 93.94 138 MET A O 1
ATOM 1113 N N . CYS A 1 139 ? 13.680 -0.701 -12.235 1.00 94.50 139 CYS A N 1
ATOM 1114 C CA . CYS A 1 139 ? 14.742 -0.414 -13.200 1.00 94.50 139 CYS A CA 1
ATOM 1115 C C . CYS A 1 139 ? 15.751 -1.564 -13.296 1.00 94.50 139 CYS A C 1
ATOM 1117 O O . CYS A 1 139 ? 16.119 -1.970 -14.395 1.00 94.50 139 CYS A O 1
ATOM 1119 N N . SER A 1 140 ? 16.128 -2.156 -12.157 1.00 93.81 140 SER A N 1
ATOM 1120 C CA . SER A 1 140 ? 16.977 -3.352 -12.111 1.00 93.81 140 SER A CA 1
ATOM 1121 C C . SER A 1 140 ? 16.340 -4.531 -12.859 1.00 93.81 140 SER A C 1
ATOM 1123 O O . SER A 1 140 ? 16.986 -5.146 -13.710 1.00 93.81 140 SER A O 1
ATOM 1125 N N . ALA A 1 141 ? 15.049 -4.796 -12.627 1.00 90.88 141 ALA A N 1
ATOM 1126 C CA . ALA A 1 141 ? 14.303 -5.833 -13.342 1.00 90.88 141 ALA A CA 1
ATOM 1127 C C . ALA A 1 141 ? 14.161 -5.532 -14.847 1.00 90.88 141 ALA A C 1
ATOM 1129 O O . ALA A 1 141 ? 14.201 -6.445 -15.674 1.00 90.88 141 ALA A O 1
ATOM 1130 N N . ALA A 1 142 ? 14.026 -4.255 -15.215 1.00 91.38 142 ALA A N 1
ATOM 1131 C CA . ALA A 1 142 ? 13.954 -3.801 -16.601 1.00 91.38 142 ALA A CA 1
ATOM 1132 C C . ALA A 1 142 ? 15.324 -3.708 -17.299 1.00 91.38 142 ALA 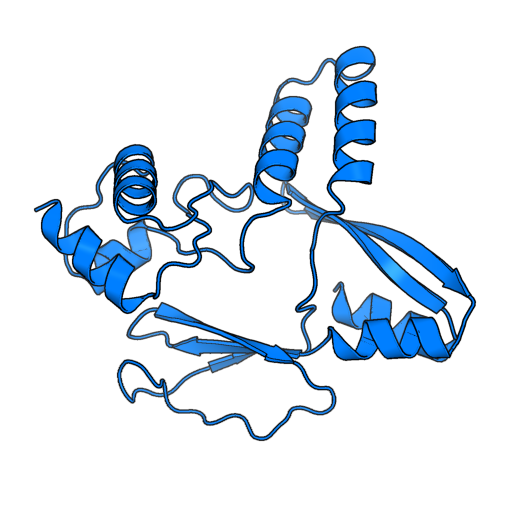A C 1
ATOM 1134 O O . ALA A 1 142 ? 15.344 -3.633 -18.527 1.00 91.38 142 ALA A O 1
ATOM 1135 N N . ARG A 1 143 ? 16.431 -3.768 -16.541 1.00 92.69 143 ARG A N 1
ATOM 1136 C CA . ARG A 1 143 ? 17.823 -3.551 -16.981 1.00 92.69 143 ARG A CA 1
ATOM 1137 C C . ARG A 1 143 ? 18.054 -2.171 -17.604 1.00 92.69 143 ARG A C 1
ATOM 1139 O O . ARG A 1 143 ? 18.700 -2.062 -18.641 1.00 92.69 143 ARG A O 1
ATOM 1146 N N . VAL A 1 144 ? 17.528 -1.131 -16.960 1.00 94.69 144 VAL A N 1
ATOM 1147 C CA . VAL A 1 144 ? 17.638 0.263 -17.417 1.00 94.69 144 VAL A CA 1
ATOM 1148 C C . VAL A 1 144 ? 18.216 1.176 -16.329 1.00 94.69 144 VAL A C 1
ATOM 1150 O O . VAL A 1 144 ? 18.088 0.853 -15.142 1.00 94.69 144 VAL A O 1
ATOM 1153 N N . PRO A 1 145 ? 18.859 2.304 -16.689 1.00 94.00 145 PRO A N 1
ATOM 1154 C CA . PRO A 1 145 ? 19.203 3.345 -15.725 1.00 94.00 145 PRO A CA 1
ATOM 1155 C C . PRO A 1 145 ? 17.948 3.881 -15.025 1.00 94.00 145 PRO A C 1
ATOM 1157 O O . PRO A 1 145 ? 16.855 3.882 -15.587 1.00 94.00 145 PRO A O 1
ATOM 1160 N N . CYS A 1 146 ? 18.102 4.333 -13.780 1.00 93.06 146 CYS A N 1
ATOM 1161 C CA . CYS A 1 146 ? 16.976 4.847 -13.013 1.00 93.06 146 CYS A CA 1
ATOM 1162 C C . CYS A 1 146 ? 16.741 6.334 -13.319 1.00 93.06 146 CYS A C 1
ATOM 1164 O O . CYS A 1 146 ? 17.614 7.148 -13.005 1.00 93.06 146 CYS A O 1
ATOM 1166 N N . PRO A 1 147 ? 15.581 6.717 -13.879 1.00 93.81 147 PRO A N 1
ATOM 1167 C CA . PRO A 1 147 ? 15.210 8.121 -13.990 1.00 93.81 147 PRO A CA 1
ATOM 1168 C C . PRO A 1 147 ? 14.875 8.716 -12.605 1.00 93.81 147 PRO A C 1
ATOM 1170 O O . PRO A 1 147 ? 14.569 7.970 -11.668 1.00 93.81 147 PRO A O 1
ATOM 1173 N N . PRO A 1 148 ? 14.875 10.057 -12.469 1.00 94.38 148 PRO A N 1
ATOM 1174 C CA . PRO A 1 148 ? 14.301 10.742 -11.312 1.00 94.38 148 PRO A CA 1
ATOM 1175 C C . PRO A 1 148 ? 12.848 10.322 -11.072 1.00 94.38 148 PRO A C 1
ATOM 1177 O O . PRO A 1 148 ? 12.071 10.189 -12.023 1.00 94.38 148 PRO A O 1
ATOM 1180 N N . ILE A 1 149 ? 12.463 10.144 -9.806 1.00 94.56 149 ILE A N 1
ATOM 1181 C CA . ILE A 1 149 ? 11.119 9.669 -9.454 1.00 94.56 149 ILE A CA 1
ATOM 1182 C C . ILE A 1 149 ? 10.026 10.636 -9.923 1.00 94.56 149 ILE A C 1
ATOM 1184 O O . ILE A 1 149 ? 8.953 10.200 -10.335 1.00 94.56 149 ILE A O 1
ATOM 1188 N N . GLU A 1 150 ? 10.311 11.935 -9.924 1.00 95.00 150 GLU A N 1
ATOM 1189 C CA . GLU A 1 150 ? 9.415 12.989 -10.393 1.00 95.00 150 GLU A CA 1
ATOM 1190 C C . GLU A 1 150 ? 9.030 12.765 -11.856 1.00 95.00 150 GLU A C 1
ATOM 1192 O O . GLU A 1 150 ? 7.843 12.754 -12.174 1.00 95.00 150 GLU A O 1
ATOM 1197 N N . LYS A 1 151 ? 10.008 12.448 -12.717 1.00 95.94 151 LYS A N 1
ATOM 1198 C CA . LYS A 1 151 ? 9.760 12.146 -14.134 1.00 95.94 151 LYS A CA 1
ATOM 1199 C C . LYS A 1 151 ? 8.887 10.906 -14.313 1.00 95.94 151 LYS A C 1
ATOM 1201 O O . LYS A 1 151 ? 8.026 10.881 -15.187 1.00 95.94 151 LYS A O 1
ATOM 1206 N N . VAL A 1 152 ? 9.079 9.882 -13.478 1.00 96.25 152 VAL A N 1
ATOM 1207 C CA . VAL A 1 152 ? 8.242 8.670 -13.509 1.00 96.25 152 VAL A CA 1
ATOM 1208 C C . VAL A 1 152 ? 6.805 8.995 -13.103 1.00 96.25 152 VAL A C 1
ATOM 1210 O O . VAL A 1 152 ? 5.868 8.548 -13.761 1.00 96.25 152 VAL A O 1
ATOM 1213 N N . ILE A 1 153 ? 6.617 9.784 -12.040 1.00 96.25 153 ILE A N 1
ATOM 1214 C CA . ILE A 1 153 ? 5.290 10.205 -11.568 1.00 96.25 153 ILE A CA 1
ATOM 1215 C C . ILE A 1 153 ? 4.578 11.045 -12.636 1.00 96.25 153 ILE A C 1
ATOM 1217 O O . ILE A 1 153 ? 3.403 10.802 -12.912 1.00 96.25 153 ILE A O 1
ATOM 1221 N N . GLU A 1 154 ? 5.271 12.008 -13.243 1.00 97.00 154 GLU A N 1
ATOM 1222 C CA . GLU A 1 154 ? 4.732 12.852 -14.314 1.00 97.00 154 GLU A CA 1
ATOM 1223 C C . GLU A 1 154 ? 4.335 12.031 -15.539 1.00 97.00 154 GLU A C 1
ATOM 1225 O O . GLU A 1 154 ? 3.223 12.190 -16.040 1.00 97.00 154 GLU A O 1
ATOM 1230 N N . ALA A 1 155 ? 5.187 11.102 -15.979 1.00 97.31 155 ALA A N 1
ATOM 1231 C CA . ALA A 1 155 ? 4.883 10.254 -17.124 1.00 97.31 155 ALA A CA 1
ATOM 1232 C C . ALA A 1 155 ? 3.690 9.322 -16.858 1.00 97.31 155 ALA A C 1
ATOM 1234 O O . ALA A 1 155 ? 2.798 9.216 -17.697 1.00 97.31 155 ALA A O 1
ATOM 1235 N N . LEU A 1 156 ? 3.606 8.714 -15.667 1.00 97.38 156 LEU A N 1
ATOM 1236 C CA . LEU A 1 156 ? 2.444 7.907 -15.273 1.00 97.38 156 LEU A CA 1
ATOM 1237 C C . LEU A 1 156 ? 1.146 8.724 -15.304 1.00 97.38 156 LEU A C 1
ATOM 1239 O O . LEU A 1 156 ? 0.142 8.259 -15.846 1.00 97.38 156 LEU A O 1
ATOM 1243 N N . ARG A 1 157 ? 1.180 9.954 -14.776 1.00 97.06 157 ARG A N 1
ATOM 1244 C CA . ARG A 1 157 ? 0.037 10.879 -14.818 1.00 97.06 157 ARG A CA 1
ATOM 1245 C C . ARG A 1 157 ? -0.316 11.286 -16.247 1.00 97.06 157 ARG A C 1
ATOM 1247 O O . ARG A 1 157 ? -1.495 11.312 -16.585 1.00 97.06 157 ARG A O 1
ATOM 1254 N N . GLY A 1 158 ? 0.680 11.537 -17.097 1.00 97.12 158 GLY A N 1
ATOM 1255 C CA . GLY A 1 158 ? 0.492 11.836 -18.521 1.00 97.12 158 GLY A CA 1
ATOM 1256 C C . GLY A 1 158 ? -0.168 10.694 -19.302 1.00 97.12 158 GLY A C 1
ATOM 1257 O O . GLY A 1 158 ? -0.913 10.946 -20.244 1.00 97.12 158 GLY A O 1
ATOM 1258 N N . MET A 1 159 ? 0.030 9.446 -18.869 1.00 96.38 159 MET A N 1
ATOM 1259 C CA . MET A 1 159 ? -0.648 8.259 -19.411 1.00 96.38 159 MET A CA 1
ATOM 1260 C C . MET A 1 159 ? -2.056 8.029 -18.828 1.00 96.38 159 MET A C 1
ATOM 1262 O O . MET A 1 159 ? -2.712 7.055 -19.196 1.00 96.38 159 MET A O 1
ATOM 1266 N N . GLY A 1 160 ? -2.519 8.889 -17.915 1.00 96.88 160 GLY A N 1
ATOM 1267 C CA . GLY A 1 160 ? -3.830 8.787 -17.270 1.00 96.88 160 GLY A CA 1
ATOM 1268 C C . GLY A 1 160 ? -3.878 7.897 -16.025 1.00 96.88 160 GLY A C 1
ATOM 1269 O O . GLY A 1 160 ? -4.966 7.660 -15.505 1.00 96.88 160 GLY A O 1
ATOM 1270 N N . PHE A 1 161 ? -2.735 7.418 -15.525 1.00 97.31 161 PHE A N 1
ATOM 1271 C CA . PHE A 1 161 ? -2.676 6.670 -14.269 1.00 97.31 161 PHE A CA 1
ATOM 1272 C C . PHE A 1 161 ? -2.542 7.611 -13.073 1.00 97.31 161 PHE A C 1
ATOM 1274 O O . PHE A 1 161 ? -1.903 8.664 -13.125 1.00 97.31 161 PHE A O 1
ATOM 1281 N N . SER A 1 162 ? -3.088 7.190 -11.942 1.00 96.19 162 SER A N 1
ATOM 1282 C CA . SER A 1 162 ? -2.797 7.810 -10.659 1.00 96.19 162 SER A CA 1
ATOM 1283 C C . SER A 1 162 ? -1.356 7.491 -10.242 1.00 96.19 162 SER A C 1
ATOM 1285 O O . SER A 1 162 ? -0.881 6.366 -10.395 1.00 96.19 162 SER A O 1
ATOM 1287 N N . ALA A 1 163 ? -0.633 8.476 -9.716 1.00 96.75 163 ALA A N 1
ATOM 1288 C CA . ALA A 1 163 ? 0.724 8.278 -9.218 1.00 96.75 163 ALA A CA 1
ATOM 1289 C C . ALA A 1 163 ? 0.992 9.196 -8.027 1.00 96.75 163 ALA A C 1
ATOM 1291 O O . ALA A 1 163 ? 0.794 10.413 -8.112 1.00 96.75 163 ALA A O 1
ATOM 1292 N N . PHE A 1 164 ? 1.453 8.607 -6.928 1.00 95.75 164 PHE A N 1
ATOM 1293 C CA . PHE A 1 164 ? 1.705 9.287 -5.660 1.00 95.75 164 PHE A CA 1
ATOM 1294 C C . PHE A 1 164 ? 3.053 8.860 -5.092 1.00 95.75 164 PHE A C 1
ATOM 129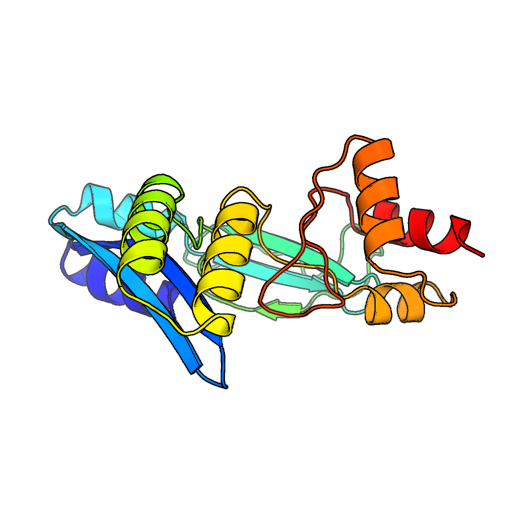6 O O . PHE A 1 164 ? 3.476 7.713 -5.265 1.00 95.75 164 PHE A O 1
ATOM 1303 N N . ARG A 1 165 ? 3.704 9.764 -4.358 1.00 94.88 165 ARG A N 1
ATOM 1304 C CA . ARG A 1 165 ? 4.826 9.389 -3.491 1.00 94.88 165 ARG A CA 1
ATOM 1305 C C . ARG A 1 165 ? 4.330 8.523 -2.335 1.00 94.88 165 ARG A C 1
ATOM 1307 O O . ARG A 1 165 ? 3.130 8.401 -2.098 1.00 94.88 165 ARG A O 1
ATOM 1314 N N . THR A 1 166 ? 5.263 7.922 -1.602 1.00 94.06 166 THR A N 1
ATOM 1315 C CA . THR A 1 166 ? 4.936 7.164 -0.392 1.00 94.06 166 THR A CA 1
ATOM 1316 C C . THR A 1 166 ? 5.906 7.438 0.752 1.00 94.06 166 THR A C 1
ATOM 1318 O O . THR A 1 166 ? 7.118 7.418 0.561 1.00 94.06 166 THR A O 1
ATOM 1321 N N . HIS A 1 167 ? 5.383 7.626 1.960 1.00 93.56 167 HIS A N 1
ATOM 1322 C CA . HIS A 1 167 ? 6.132 7.881 3.189 1.00 93.56 167 HIS A CA 1
ATOM 1323 C C . HIS A 1 167 ? 7.026 6.697 3.562 1.00 93.56 167 HIS A C 1
ATOM 1325 O O . HIS A 1 167 ? 8.017 6.851 4.265 1.00 93.56 167 HIS A O 1
ATOM 1331 N N . PHE A 1 168 ? 6.706 5.501 3.053 1.00 90.62 168 PHE A N 1
ATOM 1332 C CA . PHE A 1 168 ? 7.559 4.323 3.191 1.00 90.62 168 PHE A CA 1
ATOM 1333 C C . PHE A 1 168 ? 8.936 4.484 2.531 1.00 90.62 168 PHE A C 1
ATOM 1335 O O . PHE A 1 168 ? 9.889 3.862 2.995 1.00 90.62 168 PHE A O 1
ATOM 1342 N N . SER A 1 169 ? 9.051 5.233 1.426 1.00 90.94 169 SER A N 1
ATOM 1343 C CA . SER A 1 169 ? 10.306 5.355 0.674 1.00 90.94 169 SER A CA 1
ATOM 1344 C C . SER A 1 169 ? 10.248 6.476 -0.368 1.00 90.94 169 SER A C 1
ATOM 1346 O O . SER A 1 169 ? 9.352 6.505 -1.212 1.00 90.94 169 SER A O 1
ATOM 1348 N N . ALA A 1 170 ? 11.267 7.340 -0.375 1.00 90.50 170 ALA A N 1
ATOM 1349 C CA . ALA A 1 170 ? 11.399 8.443 -1.332 1.00 90.50 170 ALA A CA 1
ATOM 1350 C C . ALA A 1 170 ? 11.584 7.986 -2.792 1.00 90.50 170 ALA A C 1
ATOM 1352 O O . ALA A 1 170 ? 11.283 8.744 -3.706 1.00 90.50 170 ALA A O 1
ATOM 1353 N N . ILE A 1 171 ? 12.044 6.750 -3.017 1.00 94.06 171 ILE A N 1
ATOM 1354 C CA . ILE A 1 171 ? 12.285 6.169 -4.352 1.00 94.06 171 ILE A CA 1
ATOM 1355 C C . ILE A 1 171 ? 11.148 5.237 -4.800 1.00 94.06 171 ILE A C 1
ATOM 1357 O O . ILE A 1 171 ? 11.335 4.364 -5.650 1.00 94.06 171 ILE A O 1
ATOM 1361 N N . SER A 1 172 ? 9.971 5.376 -4.189 1.00 95.81 172 SER A N 1
ATOM 1362 C CA . SER A 1 172 ? 8.822 4.508 -4.424 1.00 95.81 172 SER A CA 1
ATOM 1363 C C . SER A 1 172 ? 7.576 5.272 -4.856 1.00 95.81 172 SER A C 1
ATOM 1365 O O . SER A 1 172 ? 7.297 6.365 -4.364 1.00 95.81 172 SER A O 1
ATOM 1367 N N . VAL A 1 173 ? 6.783 4.648 -5.728 1.00 96.38 173 VAL A N 1
ATOM 1368 C CA . VAL A 1 173 ? 5.529 5.205 -6.252 1.00 96.38 173 VAL A CA 1
ATOM 1369 C C . VAL A 1 173 ? 4.341 4.299 -5.934 1.00 96.38 173 VAL A C 1
ATOM 1371 O O . VAL A 1 173 ? 4.408 3.076 -6.090 1.00 96.38 173 VAL A O 1
ATOM 1374 N N . LYS A 1 174 ? 3.224 4.890 -5.514 1.00 96.50 174 LYS A N 1
ATOM 1375 C CA . LYS A 1 174 ? 1.911 4.233 -5.506 1.00 96.50 174 LYS A CA 1
ATOM 1376 C C . LYS A 1 174 ? 1.187 4.589 -6.790 1.00 96.50 174 LYS A C 1
ATOM 1378 O O . LYS A 1 174 ? 1.052 5.768 -7.096 1.00 96.50 174 LYS A O 1
ATOM 1383 N N . THR A 1 175 ? 0.733 3.589 -7.531 1.00 96.50 175 THR A N 1
ATOM 1384 C CA . THR A 1 175 ? 0.043 3.783 -8.807 1.00 96.50 175 THR A CA 1
ATOM 1385 C C . THR A 1 175 ? -0.899 2.622 -9.088 1.00 96.50 175 THR A C 1
ATOM 1387 O O . THR A 1 175 ? -0.672 1.503 -8.618 1.00 96.50 175 THR A O 1
ATOM 1390 N N . ASP A 1 176 ? -1.963 2.908 -9.827 1.00 95.44 176 ASP A N 1
ATOM 1391 C CA . ASP A 1 176 ? -2.908 1.945 -10.391 1.00 95.44 176 ASP A CA 1
ATOM 1392 C C . ASP A 1 176 ? -2.446 1.418 -11.760 1.00 95.44 176 ASP A C 1
ATOM 1394 O O . ASP A 1 176 ? -3.079 0.525 -12.323 1.00 95.44 176 ASP A O 1
ATOM 1398 N N . ALA A 1 177 ? -1.308 1.903 -12.270 1.00 94.88 177 ALA A N 1
ATOM 1399 C CA . ALA A 1 177 ? -0.677 1.353 -13.456 1.00 94.88 177 ALA A CA 1
ATOM 1400 C C . ALA A 1 177 ? -0.308 -0.130 -13.253 1.00 94.88 177 ALA A C 1
ATOM 1402 O O . ALA A 1 177 ? 0.332 -0.489 -12.253 1.00 94.88 177 ALA A O 1
ATOM 1403 N N . PRO A 1 178 ? -0.638 -1.008 -14.220 1.00 92.06 178 PRO A N 1
ATOM 1404 C CA . PRO A 1 178 ? -0.175 -2.386 -14.199 1.00 92.06 178 PRO A CA 1
ATOM 1405 C C . PRO A 1 178 ? 1.361 -2.463 -14.156 1.00 92.06 178 PRO A C 1
ATOM 1407 O O . PRO A 1 178 ? 2.037 -1.675 -14.825 1.00 92.06 178 PRO A O 1
ATOM 1410 N N . PRO A 1 179 ? 1.947 -3.448 -13.452 1.00 90.44 179 PRO A N 1
ATOM 1411 C CA . PRO A 1 179 ? 3.401 -3.578 -13.309 1.00 90.44 179 PRO A CA 1
ATOM 1412 C C . PRO A 1 179 ? 4.117 -3.685 -14.660 1.00 90.44 179 PRO A C 1
ATOM 1414 O O . PRO A 1 179 ? 5.182 -3.103 -14.845 1.00 90.44 179 PRO A O 1
ATOM 1417 N N . MET A 1 180 ? 3.508 -4.370 -15.633 1.00 89.88 180 MET A N 1
ATOM 1418 C CA . MET A 1 180 ? 4.049 -4.489 -16.988 1.00 89.88 180 MET A CA 1
ATOM 1419 C C . MET A 1 180 ? 4.071 -3.154 -17.740 1.00 89.88 180 MET A C 1
ATOM 1421 O O . MET A 1 180 ? 5.009 -2.900 -18.492 1.00 89.88 180 MET A O 1
ATOM 1425 N N . LYS A 1 181 ? 3.081 -2.279 -17.512 1.00 93.38 181 LYS A N 1
ATOM 1426 C CA . LYS A 1 181 ? 3.069 -0.922 -18.077 1.00 93.38 181 LYS A CA 1
ATOM 1427 C C . LYS A 1 181 ? 4.143 -0.052 -17.438 1.00 93.38 181 LYS A C 1
ATOM 1429 O O . LYS A 1 181 ? 4.844 0.643 -18.161 1.00 93.38 181 LYS A O 1
ATOM 1434 N N . LEU A 1 182 ? 4.340 -0.162 -16.123 1.00 94.06 182 LEU A N 1
ATOM 1435 C CA . LEU A 1 182 ? 5.428 0.533 -15.436 1.00 94.06 182 LEU A CA 1
ATOM 1436 C C . LEU A 1 182 ? 6.811 0.063 -15.926 1.00 94.06 182 LEU A C 1
ATOM 1438 O O . LEU A 1 182 ? 7.674 0.893 -16.183 1.00 94.06 182 LEU A O 1
ATOM 1442 N N . LEU A 1 183 ? 7.023 -1.246 -16.115 1.00 92.75 183 LEU A N 1
ATOM 1443 C CA . LEU A 1 183 ? 8.269 -1.773 -16.697 1.00 92.75 183 LEU A CA 1
ATOM 1444 C C . LEU A 1 183 ? 8.510 -1.267 -18.124 1.00 92.75 183 LEU A C 1
ATOM 1446 O O . LEU A 1 183 ? 9.652 -0.981 -18.474 1.00 92.75 183 LEU A O 1
ATOM 1450 N N . ALA A 1 184 ? 7.460 -1.191 -18.947 1.00 93.44 184 ALA A N 1
ATOM 1451 C CA . ALA A 1 184 ? 7.556 -0.671 -20.308 1.00 93.44 184 ALA A CA 1
ATOM 1452 C C . ALA A 1 184 ? 7.918 0.820 -20.310 1.00 93.44 184 ALA A C 1
ATOM 1454 O O . ALA A 1 184 ? 8.891 1.190 -20.955 1.00 93.44 184 ALA A O 1
ATOM 1455 N N . LEU A 1 185 ? 7.222 1.628 -19.504 1.00 95.06 185 LEU A N 1
ATOM 1456 C CA . LEU A 1 185 ? 7.502 3.054 -19.338 1.00 95.06 185 LEU A CA 1
ATOM 1457 C C . LEU A 1 185 ? 8.963 3.307 -18.934 1.00 95.06 185 LEU A C 1
ATOM 1459 O O . LEU A 1 185 ? 9.622 4.182 -19.479 1.00 95.06 185 LEU A O 1
ATOM 1463 N N . LEU A 1 186 ? 9.506 2.513 -18.005 1.00 94.25 186 LEU A N 1
ATOM 1464 C CA . LEU A 1 186 ? 10.898 2.669 -17.571 1.00 94.25 186 LEU A CA 1
ATOM 1465 C C . LEU A 1 186 ? 11.922 2.429 -18.691 1.00 94.25 186 LEU A C 1
ATOM 1467 O O . LEU A 1 186 ? 13.020 2.973 -18.628 1.00 94.25 186 LEU A O 1
ATOM 1471 N N . ARG A 1 187 ? 11.572 1.649 -19.719 1.00 93.44 187 ARG A N 1
ATOM 1472 C CA . ARG A 1 187 ? 12.432 1.420 -20.890 1.00 93.44 187 ARG A CA 1
ATOM 1473 C C . ARG A 1 187 ? 12.424 2.573 -21.886 1.00 93.44 187 ARG A C 1
ATOM 1475 O O . ARG A 1 187 ? 13.349 2.655 -22.679 1.00 93.44 187 ARG A O 1
ATOM 1482 N N . GLU A 1 188 ? 11.423 3.445 -21.835 1.00 92.50 188 GLU A N 1
ATOM 1483 C CA . GLU A 1 188 ? 11.315 4.617 -22.715 1.00 92.50 188 GLU A CA 1
ATOM 1484 C C . GLU A 1 188 ? 12.188 5.791 -22.244 1.00 92.50 188 GLU A C 1
ATOM 1486 O O . GLU A 1 188 ? 12.433 6.720 -23.004 1.00 92.50 188 GLU A O 1
ATOM 1491 N N . PHE A 1 189 ? 12.680 5.756 -21.000 1.00 87.44 189 PHE A N 1
ATOM 1492 C CA . PHE A 1 189 ? 13.596 6.768 -20.462 1.00 87.44 189 PHE A CA 1
ATOM 1493 C C . PHE A 1 189 ? 15.068 6.562 -20.864 1.00 87.44 189 PHE A C 1
ATOM 1495 O O . PHE A 1 189 ? 15.921 7.319 -20.392 1.00 87.44 189 PHE A O 1
ATOM 1502 N N . VAL A 1 190 ? 15.366 5.534 -21.666 1.00 72.38 190 VAL A N 1
ATOM 1503 C CA . VAL A 1 190 ? 16.719 5.172 -22.124 1.00 72.38 190 VAL A CA 1
ATOM 1504 C C . VAL A 1 190 ? 16.997 5.738 -23.505 1.00 72.38 190 VAL A C 1
ATOM 1506 O O . VAL A 1 190 ? 16.124 5.580 -24.383 1.00 72.38 190 VAL A O 1
#

Sequence (190 aa):
MIAHAVSVAAKHDYALQPALSYYFGHHVRVYFKGRLGAKMADEKLEKIGYLVHCDHCLSRRLIRGLPAPDITRRCPECGKETRIAGPVWCGPLQNEDFLRRVVKVAERKIEKEETLELLAQLLEEANAPPLYYEIHRMCSAARVPCPPIEKVIEALRGMGFSAFRTHFSAISVKTDAPPMKLLALLREFV

Radius of gyration: 18.24 Å; chains: 1; bounding box: 41×46×44 Å

Foldseek 3Di:
DVLVVLVVCLVVQKQWDWAAWDDDPNDTDTDTDIDHHNVNSVVQLQQWFKWKADLQLRFIDTDGDPPYDPDDQADPVPRDGIDIDDRDGNDFNHDLVSLVVVLVVCVVPPPDPVVNVLSVQRNQCRPFHPDKDQQVSLCVSLVHDGDQVVVLCVVCVVVVWHWGADPVDRRIIGIPDGSVRSSVVRVVVD

Secondary structure (DSSP, 8-state):
-HHHHHHHHHTTTEEEEEEEEEEETTEEEEEEEEEE-HHHHHHHHTTEEEEEE-TTT--EEEEE-SS-----SB-TTT--B-EEEEEEE-S-S--HHHHHHHHHHHHHH---HHHHHHHHHHHHGGGSPSS-EEHHHHHHHHT-PPPPHHHHHHHHHHTT--EEEETTEEEEEEESS-HHHHHHHHHHT-

pLDDT: mean 94.3, std 3.08, range [72.38, 98.19]